Protein AF-A0AAD9I345-F1 (afdb_monomer_lite)

Radius of gyration: 29.24 Å; chains: 1; bounding box: 91×53×65 Å

Organism: NCBI:txid1825666

Sequence (202 aa):
MPTYLCHGFRWYRRSIRVYVVVQNLDDAAPEWIIPAKSSRSVLESFYTLFDFLPYCKPPPPPHRDSHAGSPSLLRQPLSAATSDDDSYVFDTPAYAHGPATAAAAYGLAKTRSASRPRSRRSSNDMRAQDWSVVKLLEEYDPLNLDEVSRPYAYVADYLVRVDLSVSIVEEMQRYEERVRADRD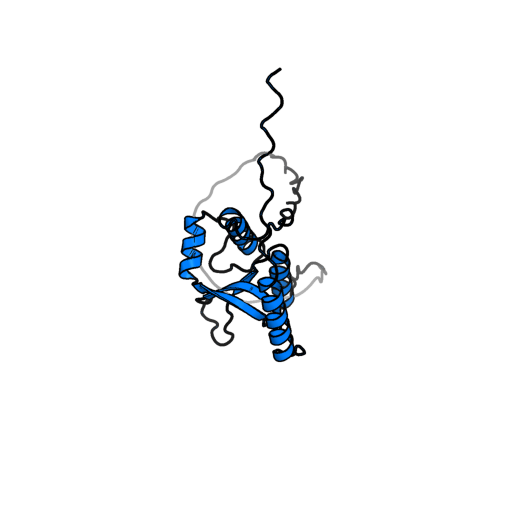TPAMTGPRSDETAQAAAV

pLDDT: mean 70.34, std 23.91, range [28.66, 97.69]

Structure (mmCIF, N/CA/C/O backbone):
data_AF-A0AAD9I345-F1
#
_entry.id   AF-A0AAD9I345-F1
#
loop_
_atom_site.group_PDB
_atom_site.id
_atom_site.type_symbol
_atom_site.label_atom_id
_atom_site.label_alt_id
_atom_site.label_comp_id
_atom_site.label_asym_id
_atom_site.label_entity_id
_atom_site.label_seq_id
_atom_site.pdbx_PDB_ins_code
_atom_site.Cartn_x
_atom_site.Cartn_y
_atom_site.Cartn_z
_atom_site.occupancy
_atom_site.B_iso_or_equiv
_atom_site.auth_seq_id
_atom_site.auth_comp_id
_atom_site.auth_asym_id
_atom_site.auth_atom_id
_atom_site.pdbx_PDB_model_num
ATOM 1 N N . MET A 1 1 ? 8.894 8.751 13.310 1.00 66.38 1 MET A N 1
ATOM 2 C CA . MET A 1 1 ? 8.060 8.501 12.116 1.00 66.38 1 MET A CA 1
ATOM 3 C C . MET A 1 1 ? 6.608 8.708 12.513 1.00 66.38 1 MET A C 1
ATOM 5 O O . MET A 1 1 ? 6.330 8.504 13.689 1.00 66.38 1 MET A O 1
ATOM 9 N N . PRO A 1 2 ? 5.719 9.176 11.621 1.00 79.62 2 PRO A N 1
ATOM 10 C CA . PRO A 1 2 ? 4.284 9.140 11.900 1.00 79.62 2 PRO A CA 1
ATOM 11 C C . PRO A 1 2 ? 3.820 7.694 12.110 1.00 79.62 2 PRO A C 1
ATOM 13 O O . PRO A 1 2 ? 4.351 6.781 11.476 1.00 79.62 2 PRO A O 1
ATOM 16 N N . THR A 1 3 ? 2.845 7.510 12.995 1.00 86.56 3 THR A N 1
ATOM 17 C CA . THR A 1 3 ? 2.180 6.225 13.223 1.00 86.56 3 THR A CA 1
ATOM 18 C C . THR A 1 3 ? 0.914 6.180 12.383 1.00 86.56 3 THR A C 1
ATOM 20 O O . THR A 1 3 ? 0.223 7.192 12.247 1.00 86.56 3 THR A O 1
ATOM 23 N N . TYR A 1 4 ? 0.605 5.017 11.822 1.00 89.50 4 TYR A N 1
ATOM 24 C CA . TYR A 1 4 ? -0.616 4.811 11.056 1.00 89.50 4 TYR A CA 1
ATOM 25 C C . TYR A 1 4 ? -1.386 3.615 11.598 1.00 89.50 4 TYR A C 1
ATOM 27 O O . TYR A 1 4 ? -0.794 2.592 11.938 1.00 89.50 4 TYR A O 1
ATOM 35 N N . LEU A 1 5 ? -2.705 3.757 11.637 1.00 90.50 5 LEU A N 1
ATOM 36 C CA . LEU A 1 5 ? -3.634 2.642 11.679 1.00 90.50 5 LEU A CA 1
ATOM 37 C C . LEU A 1 5 ? -3.900 2.237 10.229 1.00 90.50 5 LEU A C 1
ATOM 39 O O . LEU A 1 5 ? -4.207 3.091 9.396 1.00 90.50 5 LEU A O 1
ATOM 43 N N . CYS A 1 6 ? -3.757 0.954 9.916 1.00 92.50 6 CYS A N 1
ATOM 44 C CA . CYS A 1 6 ? -4.023 0.457 8.575 1.00 92.50 6 CYS A CA 1
ATOM 45 C C . CYS A 1 6 ? -4.823 -0.839 8.613 1.00 92.50 6 CYS A C 1
ATOM 47 O O . CYS A 1 6 ? -4.661 -1.651 9.525 1.00 92.50 6 CYS A O 1
ATOM 49 N N . HIS A 1 7 ? -5.661 -1.017 7.600 1.00 92.69 7 HIS A N 1
ATOM 50 C CA . HIS A 1 7 ? -6.219 -2.304 7.227 1.00 92.69 7 HIS A CA 1
ATOM 51 C C . HIS A 1 7 ? -5.675 -2.673 5.855 1.00 92.69 7 HIS A C 1
ATOM 53 O O . HIS A 1 7 ? -5.508 -1.816 4.989 1.00 92.69 7 HIS A O 1
ATOM 59 N N . GLY A 1 8 ? -5.321 -3.939 5.695 1.00 93.25 8 GLY A N 1
ATOM 60 C CA . GLY A 1 8 ? -4.639 -4.419 4.513 1.00 93.25 8 GLY A CA 1
ATOM 61 C C . GLY A 1 8 ? -3.888 -5.702 4.794 1.00 93.25 8 GLY A C 1
ATOM 62 O O . GLY A 1 8 ? -4.023 -6.314 5.856 1.00 93.25 8 GLY A O 1
ATOM 63 N N . PHE A 1 9 ? -3.053 -6.096 3.843 1.00 94.50 9 PHE A N 1
ATOM 64 C CA . PHE A 1 9 ? -2.219 -7.277 3.986 1.00 94.50 9 PHE A CA 1
ATOM 65 C C . PHE A 1 9 ? -0.744 -6.913 4.089 1.00 94.50 9 PHE A C 1
ATOM 67 O O . PHE A 1 9 ? -0.254 -5.919 3.544 1.00 94.50 9 PHE A O 1
ATOM 74 N N . ARG A 1 10 ? -0.022 -7.773 4.802 1.00 95.62 10 ARG A N 1
ATOM 75 C CA . ARG A 1 10 ? 1.421 -7.673 4.972 1.00 95.62 10 ARG A CA 1
ATOM 76 C C . ARG A 1 10 ? 2.116 -8.194 3.716 1.00 95.62 10 ARG A C 1
ATOM 78 O O . ARG A 1 10 ? 1.929 -9.347 3.330 1.00 95.62 10 ARG A O 1
ATOM 85 N N . TRP A 1 11 ? 2.947 -7.365 3.100 1.00 95.44 11 TRP A N 1
ATOM 86 C CA . TRP A 1 11 ? 3.717 -7.699 1.908 1.00 95.44 11 TRP A CA 1
ATOM 87 C C . TRP A 1 11 ? 5.199 -7.847 2.253 1.00 95.44 11 TRP A C 1
ATOM 89 O O . TRP A 1 11 ? 5.860 -6.914 2.709 1.00 95.44 11 TRP A O 1
ATOM 99 N N . TYR A 1 12 ? 5.731 -9.050 2.051 1.00 95.06 12 TYR A N 1
ATOM 100 C CA . TYR A 1 12 ? 7.127 -9.362 2.340 1.00 95.06 12 TYR A CA 1
ATOM 101 C C . TYR A 1 12 ? 8.073 -8.617 1.395 1.00 95.06 12 TYR A C 1
ATOM 103 O O . TYR A 1 12 ? 7.910 -8.673 0.175 1.00 95.06 12 TYR A O 1
ATOM 111 N N . ARG A 1 13 ? 9.141 -8.027 1.942 1.00 92.81 13 ARG A N 1
ATOM 112 C CA . ARG A 1 13 ? 10.172 -7.300 1.181 1.00 92.81 13 ARG A CA 1
ATOM 113 C C . ARG A 1 13 ? 10.778 -8.138 0.062 1.00 92.81 13 ARG A C 1
ATOM 115 O O . ARG A 1 13 ? 10.987 -7.648 -1.044 1.00 92.81 13 ARG A O 1
ATOM 122 N N . ARG A 1 14 ? 11.006 -9.429 0.319 1.00 94.12 14 ARG A N 1
ATOM 123 C CA . ARG A 1 14 ? 11.493 -10.370 -0.699 1.00 94.12 14 ARG A CA 1
ATOM 124 C C . ARG A 1 14 ? 10.521 -10.484 -1.876 1.00 94.12 14 ARG A C 1
ATOM 126 O O . ARG A 1 14 ? 10.964 -10.473 -3.018 1.00 94.12 14 ARG A O 1
ATOM 133 N N . SER A 1 15 ? 9.221 -10.537 -1.605 1.00 96.44 15 SER A N 1
ATOM 134 C CA . SER A 1 15 ? 8.183 -10.596 -2.637 1.00 96.44 15 SER A CA 1
ATOM 135 C C . SER A 1 15 ? 8.035 -9.271 -3.384 1.00 96.44 15 SER A C 1
ATOM 137 O O . SER A 1 15 ? 7.796 -9.293 -4.585 1.00 96.44 15 SER A O 1
ATOM 139 N N . ILE A 1 16 ? 8.246 -8.129 -2.719 1.00 95.69 16 ILE A N 1
ATOM 140 C CA . ILE A 1 16 ? 8.289 -6.805 -3.365 1.00 95.69 16 ILE A CA 1
ATOM 141 C C . ILE A 1 16 ? 9.423 -6.747 -4.389 1.00 95.69 16 ILE A C 1
ATOM 143 O O . ILE A 1 16 ? 9.198 -6.361 -5.531 1.00 95.69 16 ILE A O 1
ATOM 147 N N . ARG A 1 17 ? 10.636 -7.172 -4.009 1.00 95.50 17 ARG A N 1
ATOM 148 C CA . ARG A 1 17 ? 11.786 -7.227 -4.929 1.00 95.50 17 ARG A CA 1
ATOM 149 C C . ARG A 1 17 ? 11.479 -8.071 -6.164 1.00 95.50 17 ARG A C 1
ATOM 151 O O . ARG A 1 17 ? 11.752 -7.639 -7.276 1.00 95.50 17 ARG A O 1
ATOM 158 N N . VAL A 1 18 ? 10.890 -9.253 -5.967 1.00 96.75 18 VAL A N 1
ATOM 159 C CA . VAL A 1 18 ? 10.487 -10.133 -7.075 1.00 96.75 18 VAL A CA 1
ATOM 160 C C . VAL A 1 18 ? 9.435 -9.456 -7.951 1.00 96.75 18 VAL A C 1
ATOM 162 O O . VAL A 1 18 ? 9.575 -9.467 -9.167 1.00 96.75 18 VAL A O 1
ATOM 165 N N . TYR A 1 19 ? 8.422 -8.827 -7.352 1.00 97.19 19 TYR A N 1
ATOM 166 C CA . TYR A 1 19 ? 7.375 -8.118 -8.085 1.00 97.19 19 TYR A CA 1
ATOM 167 C C . TYR A 1 19 ? 7.939 -6.995 -8.963 1.00 97.19 19 TYR A C 1
ATOM 169 O O . TYR A 1 19 ? 7.618 -6.937 -10.145 1.00 97.19 19 TYR A O 1
ATOM 177 N N . VAL A 1 20 ? 8.824 -6.157 -8.412 1.00 96.88 20 VAL A N 1
ATOM 178 C CA . VAL A 1 20 ? 9.487 -5.064 -9.145 1.00 96.88 20 VAL A CA 1
ATOM 179 C C . VAL A 1 20 ? 10.243 -5.587 -10.367 1.00 96.88 20 VAL A C 1
ATOM 181 O O . VAL A 1 20 ? 10.136 -5.003 -11.440 1.00 96.88 20 VAL A O 1
ATOM 184 N N . VAL A 1 21 ? 10.957 -6.708 -10.231 1.00 96.69 21 VAL A N 1
ATOM 185 C CA . VAL A 1 21 ? 11.700 -7.322 -11.344 1.00 96.69 21 VAL A CA 1
ATOM 186 C C . VAL A 1 21 ? 10.759 -7.936 -12.381 1.00 96.69 21 VAL A C 1
ATOM 188 O O . VAL A 1 21 ? 10.924 -7.698 -13.571 1.00 96.69 21 VAL A O 1
ATOM 191 N N . VAL A 1 22 ? 9.764 -8.715 -11.948 1.00 97.69 22 VAL A N 1
ATOM 192 C CA . VAL A 1 22 ? 8.840 -9.422 -12.854 1.00 97.69 22 VAL A CA 1
ATOM 193 C C . VAL A 1 22 ? 7.975 -8.445 -13.650 1.00 97.69 22 VAL A C 1
ATOM 195 O O . VAL A 1 22 ? 7.732 -8.678 -14.830 1.00 97.69 22 VAL A O 1
ATOM 198 N N . GLN A 1 23 ? 7.538 -7.352 -13.023 1.00 97.12 23 GLN A N 1
ATOM 199 C CA . GLN A 1 23 ? 6.726 -6.314 -13.665 1.00 97.12 23 GLN A CA 1
ATOM 200 C C . GLN A 1 23 ? 7.563 -5.214 -14.334 1.00 97.12 23 GLN A C 1
ATOM 202 O O . GLN A 1 23 ? 6.997 -4.267 -14.871 1.00 97.12 23 GLN A O 1
ATOM 207 N N . ASN A 1 24 ? 8.895 -5.343 -14.314 1.00 96.25 24 ASN A N 1
ATOM 208 C CA . ASN A 1 24 ? 9.845 -4.419 -14.929 1.00 96.25 24 ASN A CA 1
ATOM 209 C C . ASN A 1 24 ? 9.635 -2.947 -14.505 1.00 96.25 24 ASN A C 1
ATOM 211 O O . ASN A 1 24 ? 9.471 -2.050 -15.331 1.00 96.25 24 ASN A O 1
ATOM 215 N N . LEU A 1 25 ? 9.578 -2.712 -13.190 1.00 96.44 25 LEU A N 1
ATOM 216 C CA . LEU A 1 25 ? 9.275 -1.403 -12.601 1.00 96.44 25 LEU A CA 1
ATOM 217 C C . LEU A 1 25 ? 10.554 -0.607 -12.306 1.00 96.44 25 LEU A C 1
ATOM 219 O O . LEU A 1 25 ? 11.011 -0.553 -11.165 1.00 96.44 25 LEU A O 1
ATOM 223 N N . ASP A 1 26 ? 11.115 0.044 -13.324 1.00 91.94 26 ASP A N 1
ATOM 224 C CA . ASP A 1 26 ? 12.394 0.772 -13.219 1.00 91.94 26 ASP A CA 1
ATOM 225 C C . ASP A 1 26 ? 12.374 1.947 -12.223 1.00 91.94 26 ASP A C 1
ATOM 227 O O . ASP A 1 26 ? 13.376 2.252 -11.573 1.00 91.94 26 ASP A O 1
ATOM 231 N N . ASP A 1 27 ? 11.226 2.615 -12.078 1.00 92.88 27 ASP A N 1
ATOM 232 C CA . ASP A 1 27 ? 11.053 3.737 -11.147 1.00 92.88 27 ASP A CA 1
ATOM 233 C C . ASP A 1 27 ? 10.767 3.283 -9.699 1.00 92.88 27 ASP A C 1
ATOM 235 O O . ASP A 1 27 ? 10.702 4.119 -8.785 1.00 92.88 27 ASP A O 1
ATOM 239 N N . ALA A 1 28 ? 10.604 1.974 -9.467 1.00 94.88 28 ALA A N 1
ATOM 240 C CA . ALA A 1 28 ? 10.321 1.403 -8.158 1.00 94.88 28 ALA A CA 1
ATOM 241 C C . ALA A 1 28 ? 11.600 0.985 -7.420 1.00 94.88 28 ALA A C 1
ATOM 243 O O . ALA A 1 28 ? 12.375 0.139 -7.858 1.00 94.88 28 ALA A O 1
ATOM 244 N N . ALA A 1 29 ? 11.784 1.534 -6.220 1.00 93.00 29 ALA A N 1
ATOM 245 C CA . ALA A 1 29 ? 12.799 1.076 -5.283 1.00 93.00 29 ALA A CA 1
ATOM 246 C C . ALA A 1 29 ? 12.167 0.047 -4.331 1.00 93.00 29 ALA A C 1
ATOM 248 O O . ALA A 1 29 ? 11.366 0.430 -3.476 1.00 93.00 29 ALA A O 1
ATOM 249 N N . PRO A 1 30 ? 12.526 -1.248 -4.398 1.00 90.88 30 PRO A N 1
ATOM 250 C CA . PRO A 1 30 ? 11.881 -2.270 -3.573 1.00 90.88 30 PRO A CA 1
ATOM 251 C C . PRO A 1 30 ? 12.174 -2.104 -2.074 1.00 90.88 30 PRO A C 1
ATOM 253 O O . PRO A 1 30 ? 11.386 -2.542 -1.237 1.00 90.88 30 PRO A O 1
ATOM 256 N N . GLU A 1 31 ? 13.280 -1.438 -1.730 1.00 89.56 31 GLU A N 1
ATOM 257 C CA . GLU A 1 31 ? 13.651 -1.104 -0.349 1.00 89.56 31 GLU A CA 1
ATOM 258 C C . GLU A 1 31 ? 12.880 0.096 0.210 1.00 89.56 31 GLU A C 1
ATOM 260 O O . GLU A 1 31 ? 12.724 0.195 1.423 1.00 89.56 31 GLU A O 1
ATOM 265 N N . TRP A 1 32 ? 12.389 0.975 -0.669 1.00 89.12 32 TRP A N 1
ATOM 266 C CA . TRP A 1 32 ? 11.727 2.236 -0.334 1.00 89.12 32 TRP A CA 1
ATOM 267 C C . TRP A 1 32 ? 10.527 2.418 -1.274 1.00 89.12 32 TRP A C 1
ATOM 269 O O . TRP A 1 32 ? 10.628 3.056 -2.325 1.00 89.12 32 TRP A O 1
ATOM 279 N N . ILE A 1 33 ? 9.394 1.816 -0.924 1.00 91.19 33 ILE A N 1
ATOM 280 C CA . ILE A 1 33 ? 8.174 1.807 -1.742 1.00 91.19 33 ILE A CA 1
ATOM 281 C C . ILE A 1 33 ? 7.268 3.011 -1.483 1.00 91.19 33 ILE A C 1
ATOM 283 O O . ILE A 1 33 ? 6.45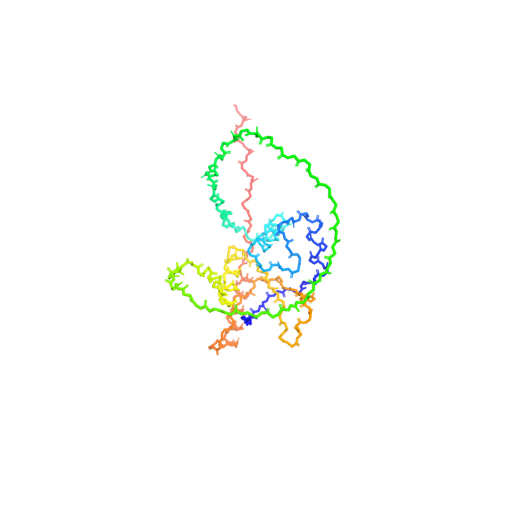7 3.350 -2.336 1.00 91.19 33 ILE A O 1
ATOM 287 N N . ILE A 1 34 ? 7.406 3.684 -0.336 1.00 91.25 34 ILE A N 1
ATOM 288 C CA . ILE A 1 34 ? 6.613 4.880 -0.009 1.00 91.25 34 ILE A CA 1
ATOM 289 C C . ILE A 1 34 ? 6.889 6.084 -0.936 1.00 91.25 34 ILE A C 1
ATOM 291 O O . ILE A 1 34 ? 5.914 6.710 -1.371 1.00 91.25 34 ILE A O 1
ATOM 295 N N . PRO A 1 35 ? 8.156 6.461 -1.231 1.00 90.38 35 PRO A N 1
ATOM 296 C CA . PRO A 1 35 ? 8.478 7.671 -1.985 1.00 90.38 35 PRO A CA 1
ATOM 297 C C . PRO A 1 35 ? 7.678 7.809 -3.278 1.00 90.38 35 PRO A C 1
ATOM 299 O O . PRO A 1 35 ? 7.475 6.828 -3.987 1.00 90.38 35 PRO A O 1
ATOM 302 N N . ALA A 1 36 ? 7.283 9.041 -3.614 1.00 89.69 36 ALA A N 1
ATOM 303 C CA . ALA A 1 36 ? 6.295 9.326 -4.661 1.00 89.69 36 ALA A CA 1
ATOM 304 C C . ALA A 1 36 ? 6.536 8.638 -6.020 1.00 89.69 36 ALA A C 1
ATOM 306 O O . ALA A 1 36 ? 5.579 8.258 -6.680 1.00 89.69 36 ALA A O 1
ATOM 307 N N . LYS A 1 37 ? 7.793 8.477 -6.457 1.00 91.69 37 LYS A N 1
ATOM 308 C CA . LYS A 1 37 ? 8.104 7.759 -7.708 1.00 91.69 37 LYS A CA 1
ATOM 309 C C . LYS A 1 37 ? 7.859 6.256 -7.592 1.00 91.69 37 LYS A C 1
ATOM 311 O O . LYS A 1 37 ? 7.199 5.674 -8.444 1.00 91.69 37 LYS A O 1
ATOM 316 N N . SER A 1 38 ? 8.361 5.671 -6.508 1.00 94.50 38 SER A N 1
ATOM 317 C CA . SER A 1 38 ? 8.287 4.237 -6.254 1.00 94.50 38 SER A CA 1
ATOM 318 C C . SER A 1 38 ? 6.842 3.799 -6.045 1.00 94.50 38 SER A C 1
ATOM 320 O O . SER A 1 38 ? 6.355 2.908 -6.738 1.00 94.50 38 SER A O 1
ATOM 322 N N . SER A 1 39 ? 6.114 4.508 -5.174 1.00 94.56 39 SER A N 1
ATOM 323 C CA . SER A 1 39 ? 4.706 4.211 -4.918 1.00 94.56 39 SER A CA 1
ATOM 324 C C . SER A 1 39 ? 3.853 4.386 -6.163 1.00 94.56 39 SER A C 1
ATOM 326 O O . SER A 1 39 ? 3.011 3.539 -6.439 1.00 94.56 39 SER A O 1
ATOM 328 N N . ARG A 1 40 ? 4.093 5.433 -6.958 1.00 93.81 40 ARG A N 1
ATOM 329 C CA . ARG A 1 40 ? 3.380 5.631 -8.220 1.00 93.81 40 ARG A CA 1
ATOM 330 C C . ARG A 1 40 ? 3.592 4.470 -9.191 1.00 93.81 40 ARG A C 1
ATOM 332 O O . ARG A 1 40 ? 2.603 3.952 -9.690 1.00 93.81 40 ARG A O 1
ATOM 339 N N . SER A 1 41 ? 4.838 4.058 -9.427 1.00 95.31 41 SER A N 1
ATOM 340 C CA . SER A 1 41 ? 5.158 2.969 -10.361 1.00 95.31 41 SER A CA 1
ATOM 341 C C . SER A 1 41 ? 4.489 1.649 -9.951 1.00 95.31 41 SER A C 1
ATOM 343 O O . SER A 1 41 ? 3.867 0.976 -10.773 1.00 95.31 41 SER A O 1
ATOM 345 N N . VAL A 1 42 ? 4.525 1.318 -8.656 1.00 96.12 42 VAL A N 1
ATOM 346 C CA . VAL A 1 42 ? 3.864 0.117 -8.122 1.00 96.12 42 VAL A CA 1
ATOM 347 C C . VAL A 1 42 ? 2.338 0.216 -8.227 1.00 96.12 42 VAL A C 1
ATOM 349 O O . VAL A 1 42 ? 1.694 -0.739 -8.656 1.00 96.12 42 VAL A O 1
ATOM 352 N N . LEU A 1 43 ? 1.746 1.360 -7.873 1.00 95.38 43 LEU A N 1
ATOM 353 C CA . LEU A 1 43 ? 0.293 1.546 -7.925 1.00 95.38 43 LEU A CA 1
ATOM 354 C C . LEU A 1 43 ? -0.238 1.556 -9.365 1.00 95.38 43 LEU A C 1
ATOM 356 O O . LEU A 1 43 ? -1.253 0.925 -9.630 1.00 95.38 43 LEU A O 1
ATOM 360 N N . GLU A 1 44 ? 0.442 2.207 -10.312 1.00 94.25 44 GLU A N 1
ATOM 361 C CA . GLU A 1 44 ? 0.076 2.160 -11.740 1.00 94.25 44 GLU A CA 1
ATOM 362 C C . GLU A 1 44 ? 0.095 0.718 -12.274 1.00 94.25 44 GLU A C 1
ATOM 364 O O . GLU A 1 44 ? -0.815 0.307 -12.997 1.00 94.25 44 GLU A O 1
ATOM 369 N N . SER A 1 45 ? 1.074 -0.085 -11.845 1.00 95.62 45 SER A N 1
ATOM 370 C CA . SER A 1 45 ? 1.114 -1.517 -12.145 1.00 95.62 45 SER A CA 1
ATOM 371 C C . SER A 1 45 ? -0.089 -2.266 -11.551 1.00 95.62 45 SER A C 1
ATOM 373 O O . SER A 1 45 ? -0.697 -3.074 -12.251 1.00 95.62 45 SER A O 1
ATOM 375 N N . PHE A 1 46 ? -0.516 -1.952 -10.320 1.00 95.44 46 PHE A N 1
ATOM 376 C CA . PHE A 1 46 ? -1.728 -2.541 -9.731 1.00 95.44 46 PHE A CA 1
ATOM 377 C C . PHE A 1 46 ? -2.986 -2.237 -10.548 1.00 95.44 46 PHE A C 1
ATOM 379 O O . PHE A 1 46 ? -3.729 -3.163 -10.850 1.00 95.44 46 PHE A O 1
ATOM 386 N N . TYR A 1 47 ? -3.205 -0.988 -10.970 1.00 93.50 47 TYR A N 1
ATOM 387 C CA . TYR A 1 47 ? -4.362 -0.641 -11.815 1.00 93.50 47 TYR A CA 1
ATOM 388 C C . TYR A 1 47 ? -4.305 -1.255 -13.216 1.00 93.50 47 TYR A C 1
ATOM 390 O O . TYR A 1 47 ? -5.332 -1.362 -13.877 1.00 93.50 47 TYR A O 1
ATOM 398 N N . THR A 1 48 ? -3.118 -1.647 -13.677 1.00 92.75 48 THR A N 1
ATOM 399 C CA . THR A 1 48 ? -2.952 -2.339 -14.960 1.00 92.75 48 THR A CA 1
ATOM 400 C C . THR A 1 48 ? -3.264 -3.832 -14.838 1.00 92.75 48 THR A C 1
ATOM 402 O O . THR A 1 48 ? -3.820 -4.419 -15.761 1.00 92.75 48 THR A O 1
ATOM 405 N N . LEU A 1 49 ? -2.898 -4.456 -13.713 1.00 93.94 49 LEU A N 1
ATOM 406 C CA . LEU A 1 49 ? -3.017 -5.904 -13.508 1.00 93.94 49 LEU A CA 1
ATOM 407 C C . LEU A 1 49 ? -4.327 -6.332 -12.835 1.00 93.94 49 LEU A C 1
ATOM 409 O O . LEU A 1 49 ? -4.749 -7.473 -13.014 1.00 93.94 49 LEU A O 1
ATOM 413 N N . PHE A 1 50 ? -4.945 -5.456 -12.042 1.00 92.56 50 PHE A N 1
ATOM 414 C CA . PHE A 1 50 ? -6.110 -5.768 -11.218 1.00 92.56 50 PHE A CA 1
ATOM 415 C C . PHE A 1 50 ? -7.316 -4.923 -11.642 1.00 92.56 50 PHE A C 1
ATOM 417 O O . PHE A 1 50 ? -7.469 -3.773 -11.232 1.00 92.56 50 PHE A O 1
ATOM 424 N N . ASP A 1 51 ? -8.191 -5.523 -12.446 1.00 90.06 51 ASP A N 1
ATOM 425 C CA . ASP A 1 51 ? -9.400 -4.906 -13.012 1.00 90.06 51 ASP A CA 1
ATOM 426 C C . ASP A 1 51 ? -10.501 -4.611 -11.981 1.00 90.06 51 ASP A C 1
ATOM 428 O O . ASP A 1 51 ? -11.354 -3.754 -12.202 1.00 90.06 51 ASP A O 1
ATOM 432 N N . PHE A 1 52 ? -10.466 -5.283 -10.830 1.00 89.75 52 PHE A N 1
ATOM 433 C CA . PHE A 1 52 ? -11.396 -5.049 -9.728 1.00 89.75 52 PHE A CA 1
ATOM 434 C C . PHE A 1 52 ? -11.126 -3.746 -8.964 1.00 89.75 52 PHE A C 1
ATOM 436 O O . PHE A 1 52 ? -11.958 -3.334 -8.152 1.00 89.75 52 PHE A O 1
ATOM 443 N N . LEU A 1 53 ? -9.968 -3.105 -9.163 1.00 90.69 53 LEU A N 1
ATOM 444 C CA . LEU A 1 53 ? -9.673 -1.838 -8.503 1.00 90.69 53 LEU A CA 1
ATOM 445 C C . LEU A 1 53 ? -10.499 -0.712 -9.146 1.00 90.69 53 LEU A C 1
ATOM 447 O O . LEU A 1 53 ? -10.404 -0.505 -10.358 1.00 90.69 53 LEU A O 1
ATOM 451 N N . PRO A 1 54 ? -11.276 0.062 -8.361 1.00 87.25 54 PRO A N 1
ATOM 452 C CA . PRO A 1 54 ? -12.031 1.194 -8.883 1.00 87.25 54 PRO A CA 1
ATOM 453 C C . PRO A 1 54 ? -11.119 2.159 -9.634 1.00 87.25 54 PRO A C 1
ATOM 455 O O . PRO A 1 54 ? -10.108 2.598 -9.085 1.00 87.25 54 PRO A O 1
ATOM 458 N N . TYR A 1 55 ? -11.476 2.517 -10.870 1.00 80.25 55 TYR A N 1
ATOM 459 C CA . TYR A 1 55 ? -10.636 3.399 -11.674 1.00 80.25 55 TYR A CA 1
ATOM 460 C C . TYR A 1 55 ? -10.390 4.726 -10.954 1.00 80.25 55 TYR A C 1
ATOM 462 O O . TYR A 1 55 ? -11.308 5.496 -10.666 1.00 80.25 55 TYR A O 1
ATOM 470 N N . CYS A 1 56 ? -9.116 5.003 -10.714 1.00 81.50 56 CYS A N 1
ATOM 471 C CA . CYS A 1 56 ? -8.652 6.208 -10.065 1.00 81.50 56 CYS A CA 1
ATOM 472 C C . CYS A 1 56 ? -7.708 6.934 -11.012 1.00 81.50 56 CYS A C 1
ATOM 474 O O . CYS A 1 56 ? -6.682 6.384 -11.401 1.00 81.50 56 CYS A O 1
ATOM 476 N N . LYS A 1 57 ? -8.035 8.173 -11.398 1.00 75.88 57 LYS A N 1
ATOM 477 C CA . LYS A 1 57 ? -7.187 8.947 -12.311 1.00 75.88 57 LYS A CA 1
ATOM 478 C C . LYS A 1 57 ? -5.886 9.333 -11.590 1.00 75.88 57 LYS A C 1
ATOM 480 O O . LYS A 1 57 ? -5.950 10.157 -10.672 1.00 75.88 57 LYS A O 1
ATOM 485 N N . PRO A 1 58 ? -4.712 8.809 -11.991 1.00 76.19 58 PRO A N 1
ATOM 486 C CA . PRO A 1 58 ? -3.464 9.228 -11.380 1.00 76.19 58 PRO A CA 1
ATOM 487 C C . PRO A 1 58 ? -3.207 10.707 -11.707 1.00 76.19 58 PRO A C 1
ATOM 489 O O . PRO A 1 58 ? -3.551 11.172 -12.802 1.00 76.19 58 PRO A O 1
ATOM 492 N N . PRO A 1 59 ? -2.596 11.481 -10.791 1.00 74.69 59 PRO A N 1
ATOM 493 C CA . PRO A 1 59 ? -2.222 12.857 -11.083 1.00 74.69 59 PRO A CA 1
ATOM 494 C C . PRO A 1 59 ? -1.243 12.863 -12.264 1.00 74.69 59 PRO A C 1
ATOM 496 O O . PRO A 1 59 ? -0.494 11.895 -12.420 1.00 74.69 59 PRO A O 1
ATOM 499 N N . PRO A 1 60 ? -1.211 13.907 -13.105 1.00 74.12 60 PRO A N 1
ATOM 500 C CA . PRO A 1 60 ? -0.208 13.989 -14.157 1.00 74.12 60 PRO A CA 1
ATOM 501 C C . PRO A 1 60 ? 1.195 13.889 -13.535 1.00 74.12 60 PRO A C 1
ATOM 503 O O . PRO A 1 60 ? 1.404 14.394 -12.423 1.00 74.12 60 PRO A O 1
ATOM 506 N N . PRO A 1 61 ? 2.152 13.213 -14.197 1.00 68.69 61 PRO A N 1
ATOM 507 C CA . PRO A 1 61 ? 3.527 13.200 -13.723 1.00 68.69 61 PRO A CA 1
ATOM 508 C C . PRO A 1 61 ? 4.001 14.650 -13.557 1.00 68.69 61 PRO A C 1
ATOM 510 O O . PRO A 1 61 ? 3.613 15.509 -14.357 1.00 68.69 61 PRO A O 1
ATOM 513 N N . PRO A 1 62 ? 4.795 14.955 -12.515 1.00 65.25 62 PRO A N 1
ATOM 514 C CA . PRO A 1 62 ? 5.305 16.302 -12.322 1.00 65.25 62 PRO A CA 1
ATOM 515 C C . PRO A 1 62 ? 6.009 16.723 -13.607 1.00 65.25 62 PRO A C 1
ATOM 517 O O . PRO A 1 62 ? 6.903 16.015 -14.080 1.00 65.25 62 PRO A O 1
ATOM 520 N N . HIS A 1 63 ? 5.549 17.835 -14.186 1.00 55.69 63 HIS A N 1
ATOM 521 C CA . HIS A 1 63 ? 6.124 18.389 -15.399 1.00 55.69 63 HIS A CA 1
ATOM 522 C C . HIS A 1 63 ? 7.620 18.524 -15.128 1.00 55.69 63 HIS A C 1
ATOM 524 O O . HIS A 1 63 ? 8.031 19.218 -14.196 1.00 55.69 63 HIS A O 1
ATOM 530 N N . ARG A 1 64 ? 8.445 17.782 -15.873 1.00 58.84 64 ARG A N 1
ATOM 531 C CA . ARG A 1 64 ? 9.857 18.125 -15.945 1.00 58.84 64 ARG A CA 1
ATOM 532 C C . ARG A 1 64 ? 9.832 19.518 -16.538 1.00 58.84 64 ARG A C 1
ATOM 534 O O . ARG A 1 64 ? 9.492 19.666 -17.709 1.00 58.84 64 ARG A O 1
ATOM 541 N N . ASP A 1 65 ? 10.078 20.533 -15.721 1.00 48.59 65 ASP A N 1
ATOM 542 C CA . ASP A 1 65 ? 10.470 21.820 -16.253 1.00 48.59 65 ASP A CA 1
ATOM 543 C C . ASP A 1 65 ? 11.683 21.505 -17.116 1.00 48.59 65 ASP A C 1
ATOM 545 O O . ASP A 1 65 ? 12.755 21.142 -16.625 1.00 48.59 65 ASP A O 1
ATOM 549 N N . SER A 1 66 ? 11.456 21.484 -18.426 1.00 46.38 66 SER A N 1
ATOM 550 C CA . SER A 1 66 ? 12.515 21.475 -19.404 1.00 46.38 66 SER A CA 1
ATOM 551 C C . SER A 1 66 ? 13.362 22.676 -19.034 1.00 46.38 66 SER A C 1
ATOM 553 O O . SER A 1 66 ? 12.967 23.812 -19.289 1.00 46.38 66 SER A O 1
ATOM 555 N N . HIS A 1 67 ? 14.499 22.440 -18.384 1.00 47.84 67 HIS A N 1
ATOM 556 C CA . HIS A 1 67 ? 15.564 23.420 -18.291 1.00 47.84 67 HIS A CA 1
ATOM 557 C C . HIS A 1 67 ? 16.092 23.625 -19.715 1.00 47.84 67 HIS A C 1
ATOM 559 O O . HIS A 1 67 ? 17.134 23.112 -20.111 1.00 47.84 67 HIS A O 1
ATOM 565 N N . ALA A 1 68 ? 15.302 24.333 -20.520 1.00 44.09 68 ALA A N 1
ATOM 566 C CA . ALA A 1 68 ? 15.743 24.987 -21.722 1.00 44.09 68 ALA A CA 1
ATOM 567 C C . ALA A 1 68 ? 16.742 26.055 -21.273 1.00 44.09 68 ALA A C 1
ATOM 569 O O . ALA A 1 68 ? 16.391 26.975 -20.535 1.00 44.09 68 ALA A O 1
ATOM 570 N N . GLY A 1 69 ? 17.995 25.889 -21.689 1.00 36.88 69 GLY A N 1
ATOM 571 C CA . GLY A 1 69 ? 19.045 26.880 -21.491 1.00 36.88 69 GLY A CA 1
ATOM 572 C C . GLY A 1 69 ? 20.192 26.419 -20.600 1.00 36.88 69 GLY A C 1
ATOM 573 O O . GLY A 1 69 ? 20.490 27.058 -19.597 1.00 36.88 69 GLY A O 1
ATOM 574 N N . SER A 1 70 ? 20.913 25.370 -20.998 1.00 37.00 70 SER A N 1
ATOM 575 C CA . SER A 1 70 ? 22.365 25.417 -20.802 1.00 37.00 70 SER A CA 1
ATOM 576 C C . SER A 1 70 ? 22.912 26.446 -21.797 1.00 37.00 70 SER A C 1
ATOM 578 O O . SER A 1 70 ? 22.711 26.257 -22.998 1.00 37.00 70 SER A O 1
ATOM 580 N N . PRO A 1 71 ? 23.561 27.543 -21.370 1.00 41.09 71 PRO A N 1
ATOM 581 C CA . PRO A 1 71 ? 24.293 28.373 -22.307 1.00 41.09 71 PRO A CA 1
ATOM 582 C C . PRO A 1 71 ? 25.468 27.549 -22.830 1.00 41.09 71 PRO A C 1
ATOM 584 O O . PRO A 1 71 ? 26.358 27.150 -22.079 1.00 41.09 71 PRO A O 1
ATOM 587 N N . SER A 1 72 ? 25.431 27.266 -24.129 1.00 39.12 72 SER A N 1
ATOM 588 C CA . SER A 1 72 ? 26.540 26.728 -24.901 1.00 39.12 72 SER A CA 1
ATOM 589 C C . SER A 1 72 ? 27.769 27.608 -24.686 1.00 39.12 72 SER A C 1
ATOM 591 O O . SER A 1 72 ? 27.873 28.686 -25.271 1.00 39.12 72 SER A O 1
ATOM 593 N N . LEU A 1 73 ? 28.707 27.166 -23.847 1.00 43.38 73 LEU A N 1
ATOM 594 C CA . LEU A 1 73 ? 30.033 27.764 -23.829 1.00 43.38 73 LEU A CA 1
ATOM 595 C C . LEU A 1 73 ? 30.717 27.387 -25.138 1.00 43.38 73 LEU A C 1
ATOM 597 O O . LEU A 1 73 ? 31.050 26.227 -25.389 1.00 43.38 73 LEU A O 1
ATOM 601 N N . LEU A 1 74 ? 30.848 28.400 -25.992 1.00 40.06 74 LEU A N 1
ATOM 602 C CA . LEU A 1 74 ? 31.621 28.357 -27.215 1.00 40.06 74 LEU A CA 1
ATOM 603 C C . LEU A 1 74 ? 32.995 27.741 -26.943 1.00 40.06 74 LEU A C 1
ATOM 605 O O . LEU A 1 74 ? 33.805 28.260 -26.179 1.00 40.06 74 LEU A O 1
ATOM 609 N N . ARG A 1 75 ? 33.250 26.665 -27.679 1.00 40.91 75 ARG A N 1
ATOM 610 C CA . ARG A 1 75 ? 34.566 26.213 -28.110 1.00 40.91 75 ARG A CA 1
ATOM 611 C C . ARG A 1 75 ? 35.418 27.416 -28.536 1.00 40.91 75 ARG A C 1
ATOM 613 O O . ARG A 1 75 ? 35.114 28.053 -29.542 1.00 40.91 75 ARG A O 1
ATOM 620 N N . GLN A 1 76 ? 36.503 27.674 -27.813 1.00 39.38 76 GLN A N 1
ATOM 621 C CA . GLN A 1 76 ? 37.649 28.421 -28.329 1.00 39.38 76 GLN A CA 1
ATOM 622 C C . GLN A 1 76 ? 38.928 27.575 -28.184 1.00 39.38 76 GLN A C 1
ATOM 624 O O . GLN A 1 76 ? 39.002 26.739 -27.282 1.00 39.38 76 GLN A O 1
ATOM 629 N N . PRO A 1 77 ? 39.859 27.683 -29.149 1.00 34.38 77 PRO A N 1
ATOM 630 C CA . PRO A 1 77 ? 40.842 26.649 -29.463 1.00 34.38 77 PRO A CA 1
ATOM 631 C C . PRO A 1 77 ? 42.094 26.672 -28.577 1.00 34.38 77 PRO A C 1
ATOM 633 O O . PRO A 1 77 ? 42.438 27.682 -27.973 1.00 34.38 77 PRO A O 1
ATOM 636 N N . LEU A 1 78 ? 42.777 25.521 -28.571 1.00 35.06 78 LEU A N 1
ATOM 637 C CA . LEU A 1 78 ? 44.071 25.271 -27.942 1.00 35.06 78 LEU A CA 1
ATOM 638 C C . LEU A 1 78 ? 45.176 26.206 -28.464 1.00 35.06 78 LEU A C 1
ATOM 640 O O . LEU A 1 78 ? 45.338 26.360 -29.674 1.00 35.06 78 LEU A O 1
ATOM 644 N N . SER A 1 79 ? 46.042 26.652 -27.553 1.00 34.12 79 SER A N 1
ATOM 645 C CA . SER A 1 79 ? 47.436 26.990 -27.851 1.00 34.12 79 SER A CA 1
ATOM 646 C C . SER A 1 79 ? 48.365 26.394 -26.785 1.00 34.12 79 SER A C 1
ATOM 648 O O . SER A 1 79 ? 48.329 26.829 -25.639 1.00 34.12 79 SER A O 1
ATOM 650 N N . ALA A 1 80 ? 49.129 25.380 -27.214 1.00 31.83 80 ALA A N 1
ATOM 651 C CA . ALA A 1 80 ? 50.552 25.106 -26.948 1.00 31.83 80 ALA A CA 1
ATOM 652 C C . ALA A 1 80 ? 51.067 25.359 -25.513 1.00 31.83 80 ALA A C 1
ATOM 654 O O . ALA A 1 80 ? 51.123 26.495 -25.064 1.00 31.83 80 ALA A O 1
ATOM 655 N N . ALA A 1 81 ? 51.472 24.336 -24.758 1.00 32.06 81 ALA A N 1
ATOM 656 C CA . ALA A 1 81 ? 52.828 23.742 -24.712 1.00 32.06 81 ALA A CA 1
ATOM 657 C C . ALA A 1 81 ? 53.115 23.549 -23.195 1.00 32.06 81 ALA A C 1
ATOM 659 O O . ALA A 1 81 ? 52.582 24.321 -22.408 1.00 32.06 81 ALA A O 1
ATOM 660 N N . THR A 1 82 ? 53.843 22.592 -22.631 1.00 35.00 82 THR A N 1
ATOM 661 C CA . THR A 1 82 ? 54.777 21.537 -23.039 1.00 35.00 82 THR A CA 1
ATOM 662 C C . THR A 1 82 ? 54.621 20.370 -22.048 1.00 35.00 82 THR A C 1
ATOM 664 O O . THR A 1 82 ? 53.935 20.493 -21.034 1.00 35.00 82 THR A O 1
ATOM 667 N N . SER A 1 83 ? 55.269 19.249 -22.357 1.00 35.62 83 SER A N 1
ATOM 668 C CA . SER A 1 83 ? 55.548 18.134 -21.452 1.00 35.62 83 SER A CA 1
ATOM 669 C C . SER A 1 83 ? 56.133 18.587 -20.107 1.00 35.62 83 SER A C 1
ATOM 671 O O . SER A 1 83 ? 56.854 19.581 -20.056 1.00 35.62 83 SER A O 1
ATOM 673 N N . ASP A 1 84 ? 55.852 17.856 -19.030 1.00 35.16 84 ASP A N 1
ATOM 674 C CA . ASP A 1 84 ? 56.839 16.915 -18.496 1.00 35.16 84 ASP A CA 1
ATOM 675 C C . ASP A 1 84 ? 56.248 16.028 -17.397 1.00 35.16 84 ASP A C 1
ATOM 677 O O . ASP A 1 84 ? 55.200 16.288 -16.805 1.00 35.16 84 ASP A O 1
ATOM 681 N N . ASP A 1 85 ? 56.934 14.909 -17.281 1.00 34.53 85 ASP A N 1
ATOM 682 C CA . ASP A 1 85 ? 56.648 13.656 -16.622 1.00 34.53 85 ASP A CA 1
ATOM 683 C C . ASP A 1 85 ? 57.002 13.667 -15.122 1.00 34.53 85 ASP A C 1
ATOM 685 O O . ASP A 1 85 ? 57.841 14.432 -14.653 1.00 34.53 85 ASP A O 1
ATOM 689 N N . ASP A 1 86 ? 56.383 12.712 -14.439 1.00 33.19 86 ASP A N 1
ATOM 690 C CA . ASP A 1 86 ? 56.874 11.966 -13.282 1.00 33.19 86 ASP A CA 1
ATOM 691 C C . ASP A 1 86 ? 56.841 12.474 -11.818 1.00 33.19 86 ASP A C 1
ATOM 693 O O . ASP A 1 86 ? 57.351 13.515 -11.406 1.00 33.19 86 ASP A O 1
ATOM 697 N N . SER A 1 87 ? 56.399 11.501 -11.013 1.00 31.72 87 SER A N 1
ATOM 698 C CA . SER A 1 87 ? 56.810 11.131 -9.655 1.00 31.72 87 SER A CA 1
ATOM 699 C C . SER A 1 87 ? 56.137 11.732 -8.404 1.00 31.72 87 SER A C 1
ATOM 701 O O . SER A 1 87 ? 56.242 12.897 -8.032 1.00 31.72 87 SER A O 1
ATOM 703 N N . TYR A 1 88 ? 55.479 10.801 -7.702 1.00 36.50 88 TYR A N 1
ATOM 704 C CA . TYR A 1 88 ? 55.190 10.753 -6.266 1.00 36.50 88 TYR A CA 1
ATOM 705 C C . TYR A 1 88 ? 56.365 11.239 -5.393 1.00 36.50 88 TYR A C 1
ATOM 707 O O . TYR A 1 88 ? 57.500 10.898 -5.694 1.00 36.50 88 TYR A O 1
ATOM 715 N N . VAL A 1 89 ? 56.087 11.866 -4.238 1.00 33.12 89 VAL A N 1
ATOM 716 C CA . VAL A 1 89 ? 56.378 11.344 -2.877 1.00 33.12 89 VAL A CA 1
ATOM 717 C C . VAL A 1 89 ? 55.879 12.338 -1.807 1.00 33.12 89 VAL A C 1
ATOM 719 O O . VAL A 1 89 ? 55.959 13.554 -1.932 1.00 33.12 89 VAL A O 1
ATOM 722 N N . PHE A 1 90 ? 55.317 11.742 -0.761 1.00 29.55 90 PHE A N 1
ATOM 723 C CA . PHE A 1 90 ? 54.870 12.264 0.526 1.00 29.55 90 PHE A CA 1
ATOM 724 C C . PHE A 1 90 ? 55.967 13.018 1.299 1.00 29.55 90 PHE A C 1
ATOM 726 O O . PHE A 1 90 ? 57.029 12.448 1.514 1.00 29.55 90 PHE A O 1
ATOM 733 N N . ASP A 1 91 ? 55.673 14.207 1.838 1.00 28.66 91 ASP A N 1
ATOM 734 C CA . ASP A 1 91 ? 56.192 14.559 3.164 1.00 28.66 91 ASP A CA 1
ATOM 735 C C . ASP A 1 91 ? 55.331 15.605 3.888 1.00 28.66 91 ASP A C 1
ATOM 737 O O . ASP A 1 91 ? 54.765 16.524 3.291 1.00 28.66 91 ASP A O 1
ATOM 741 N N . THR A 1 92 ? 55.202 15.421 5.198 1.00 32.06 92 THR A N 1
ATOM 742 C CA . THR A 1 92 ? 54.498 16.316 6.136 1.00 32.06 92 THR A CA 1
ATOM 743 C C . THR A 1 92 ? 55.542 17.025 7.033 1.00 32.06 92 THR A C 1
ATOM 745 O O . THR A 1 92 ? 56.725 16.996 6.724 1.00 32.06 92 THR A O 1
ATOM 748 N N . PRO A 1 93 ? 55.167 17.760 8.094 1.00 53.34 93 PRO A N 1
ATOM 749 C CA . PRO A 1 93 ? 55.014 19.214 8.107 1.00 53.34 93 PRO A CA 1
ATOM 750 C C . PRO A 1 93 ? 56.037 19.915 9.031 1.00 53.34 93 PRO A C 1
ATOM 752 O O . PRO A 1 93 ? 56.535 19.314 9.978 1.00 53.34 93 PRO A O 1
ATOM 755 N N . ALA A 1 94 ? 56.294 21.219 8.860 1.00 29.52 94 ALA A N 1
ATOM 756 C CA . ALA A 1 94 ? 57.065 21.972 9.860 1.00 29.52 94 ALA A CA 1
ATOM 757 C C . ALA A 1 94 ? 56.870 23.500 9.803 1.00 29.52 94 ALA A C 1
ATOM 759 O O . ALA A 1 94 ? 57.204 24.137 8.814 1.00 29.52 94 ALA A O 1
ATOM 760 N N . TYR A 1 95 ? 56.373 24.037 10.927 1.00 30.58 95 TYR A N 1
ATOM 761 C CA . TYR A 1 95 ? 56.630 25.353 11.545 1.00 30.58 95 TYR A CA 1
ATOM 762 C C . TYR A 1 95 ? 56.529 26.619 10.662 1.00 30.58 95 TYR A C 1
ATOM 764 O O . TYR A 1 95 ? 57.384 26.925 9.847 1.00 30.58 95 TYR A O 1
ATOM 772 N N . ALA A 1 96 ? 55.423 27.365 10.753 1.00 34.19 96 ALA A N 1
ATOM 773 C CA . ALA A 1 96 ? 55.197 28.460 11.712 1.00 34.19 96 ALA A CA 1
ATOM 774 C C . ALA A 1 96 ? 56.072 29.701 11.466 1.00 34.19 96 ALA A C 1
ATOM 776 O O . ALA A 1 96 ? 57.215 29.700 11.880 1.00 34.19 96 ALA A O 1
ATOM 777 N N . HIS A 1 97 ? 55.485 30.769 10.907 1.00 32.69 97 HIS A N 1
ATOM 778 C CA . HIS A 1 97 ? 55.722 32.178 11.269 1.00 32.69 97 HIS A CA 1
ATOM 779 C C . HIS A 1 97 ? 54.597 33.051 10.665 1.00 32.69 97 HIS A C 1
ATOM 781 O O . HIS A 1 97 ? 54.372 33.040 9.459 1.00 32.69 97 HIS A O 1
ATOM 787 N N . GLY A 1 98 ? 53.863 33.782 11.515 1.00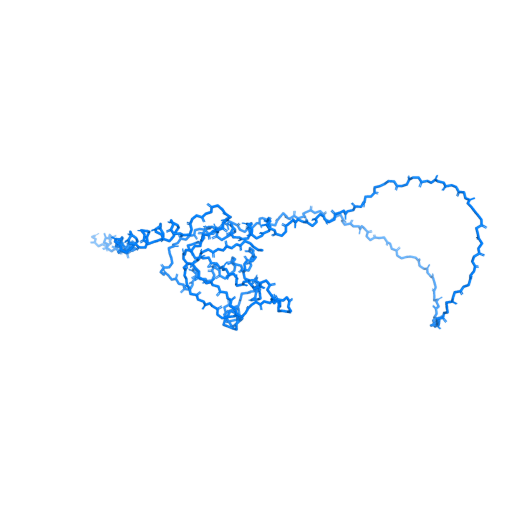 29.91 98 GLY A N 1
ATOM 788 C CA . GLY A 1 98 ? 53.055 34.947 11.104 1.00 29.91 98 GLY A CA 1
ATOM 789 C C . GLY A 1 98 ? 53.946 36.186 10.864 1.00 29.91 98 GLY A C 1
ATOM 790 O O . GLY A 1 98 ? 55.158 36.059 11.045 1.00 29.91 98 GLY A O 1
ATOM 791 N N . PRO A 1 99 ? 53.411 37.386 10.529 1.00 41.59 99 PRO A N 1
ATOM 792 C CA . PRO A 1 99 ? 52.154 37.931 11.049 1.00 41.59 99 PRO A CA 1
ATOM 793 C C . PRO A 1 99 ? 51.222 38.612 10.015 1.00 41.59 99 PRO A C 1
ATOM 795 O O . PRO A 1 99 ? 51.471 38.674 8.818 1.00 41.59 99 PRO A O 1
ATOM 798 N N . ALA A 1 100 ? 50.103 39.087 10.563 1.00 31.80 100 ALA A N 1
ATOM 799 C CA . ALA A 1 100 ? 48.917 39.697 9.975 1.00 31.80 100 ALA A CA 1
ATOM 800 C C . ALA A 1 100 ? 49.118 40.804 8.922 1.00 31.80 100 ALA A C 1
ATOM 802 O O . ALA A 1 100 ? 50.002 41.645 9.049 1.00 31.80 100 ALA A O 1
ATOM 803 N N . THR A 1 101 ? 48.171 40.905 7.980 1.00 31.97 101 THR A N 1
ATOM 804 C CA . THR A 1 101 ? 47.309 42.092 7.758 1.00 31.97 101 THR A CA 1
ATOM 805 C C . THR A 1 101 ? 46.277 41.828 6.650 1.00 31.97 101 THR A C 1
ATOM 807 O O . THR A 1 101 ? 46.448 40.939 5.827 1.00 31.97 101 THR A O 1
ATOM 810 N N . ALA A 1 102 ? 45.220 42.648 6.648 1.00 33.03 102 ALA A N 1
ATOM 811 C CA . ALA A 1 102 ? 44.140 42.767 5.662 1.00 33.03 102 ALA A CA 1
ATOM 812 C C . ALA A 1 102 ? 42.919 41.849 5.853 1.00 33.03 102 ALA A C 1
ATOM 814 O O . ALA A 1 102 ? 42.722 40.824 5.206 1.00 33.03 102 ALA A O 1
ATOM 815 N N . ALA A 1 103 ? 42.030 42.333 6.721 1.00 34.53 103 ALA A N 1
ATOM 816 C CA . ALA A 1 103 ? 40.607 42.058 6.661 1.00 34.53 103 ALA A CA 1
ATOM 817 C C . ALA A 1 103 ? 40.055 42.402 5.265 1.00 34.53 103 ALA A C 1
ATOM 819 O O . ALA A 1 103 ? 40.070 43.560 4.853 1.00 34.53 103 ALA A O 1
ATOM 820 N N . ALA A 1 104 ? 39.519 41.403 4.570 1.00 34.75 104 ALA A N 1
ATOM 821 C CA . ALA A 1 104 ? 38.602 41.600 3.459 1.00 34.75 104 ALA A CA 1
ATOM 822 C C . ALA A 1 104 ? 37.387 40.711 3.712 1.00 34.75 104 ALA A C 1
ATOM 824 O O . ALA A 1 104 ? 37.467 39.485 3.705 1.00 34.75 104 ALA A O 1
ATOM 825 N N . ALA A 1 105 ? 36.270 41.361 4.018 1.00 39.50 105 ALA A N 1
ATOM 826 C CA . ALA A 1 105 ? 34.979 40.735 4.198 1.00 39.50 105 ALA A CA 1
ATOM 827 C C . ALA A 1 105 ? 34.489 40.165 2.859 1.00 39.50 105 ALA A C 1
ATOM 829 O O . ALA A 1 105 ? 34.090 40.913 1.971 1.00 39.50 105 ALA A O 1
ATOM 830 N N . TYR A 1 106 ? 34.469 38.842 2.734 1.00 38.38 106 TYR A N 1
ATOM 831 C CA . TYR A 1 106 ? 33.640 38.139 1.757 1.00 38.38 106 TYR A CA 1
ATOM 832 C C . TYR A 1 106 ? 32.462 37.520 2.506 1.00 38.38 106 TYR A C 1
ATOM 834 O O . TYR A 1 106 ? 32.549 36.464 3.134 1.00 38.38 106 TYR A O 1
ATOM 842 N N . GLY A 1 107 ? 31.347 38.244 2.483 1.00 33.84 107 GLY A N 1
ATOM 843 C CA . GLY A 1 107 ? 30.048 37.680 2.801 1.00 33.84 107 GLY A CA 1
ATOM 844 C C . GLY A 1 107 ? 29.542 36.800 1.658 1.00 33.84 107 GLY A C 1
ATOM 845 O O . GLY A 1 107 ? 29.801 37.089 0.495 1.00 33.84 107 GLY A O 1
ATOM 846 N N . LEU A 1 108 ? 28.715 35.815 2.036 1.00 35.34 108 LEU A N 1
ATOM 847 C CA . LEU A 1 108 ? 27.727 35.117 1.195 1.00 35.34 108 LEU A CA 1
ATOM 848 C C . LEU A 1 108 ? 28.320 34.094 0.191 1.00 35.34 108 LEU A C 1
ATOM 850 O O . LEU A 1 108 ? 29.187 34.410 -0.598 1.00 35.34 108 LEU A O 1
ATOM 854 N N . ALA A 1 109 ? 27.914 32.825 0.122 1.00 36.19 109 ALA A N 1
ATOM 855 C CA . ALA A 1 109 ? 26.678 32.188 0.542 1.00 36.19 109 ALA A CA 1
ATOM 856 C C . ALA A 1 109 ? 26.966 30.770 1.063 1.00 36.19 109 ALA A C 1
ATOM 858 O O . ALA A 1 109 ? 27.364 29.872 0.326 1.00 36.19 109 ALA A O 1
ATOM 859 N N . LYS A 1 110 ? 26.696 30.538 2.350 1.00 39.91 110 LYS A N 1
ATOM 860 C CA . LYS A 1 110 ? 26.552 29.186 2.887 1.00 39.91 110 LYS A CA 1
ATOM 861 C C . LYS A 1 110 ? 25.228 28.658 2.347 1.00 39.91 110 LYS A C 1
ATOM 863 O O . LYS A 1 110 ? 24.177 29.010 2.884 1.00 39.91 110 LYS A O 1
ATOM 868 N N . THR A 1 111 ? 25.256 27.844 1.293 1.00 42.22 111 THR A N 1
ATOM 869 C CA . THR A 1 111 ? 24.112 27.008 0.913 1.00 42.22 111 THR A CA 1
ATOM 870 C C . THR A 1 111 ? 23.866 26.049 2.070 1.00 42.22 111 THR A C 1
ATOM 872 O O . THR A 1 111 ? 24.388 24.938 2.134 1.00 42.22 111 THR A O 1
ATOM 875 N N . ARG A 1 112 ? 23.114 26.524 3.065 1.00 39.41 112 ARG A N 1
ATOM 876 C CA . ARG A 1 112 ? 22.508 25.685 4.083 1.00 39.41 112 ARG A CA 1
ATOM 877 C C . ARG A 1 112 ? 21.508 24.846 3.312 1.00 39.41 112 ARG A C 1
ATOM 879 O O . ARG A 1 112 ? 20.395 25.297 3.059 1.00 39.41 112 ARG A O 1
ATOM 886 N N . SER A 1 113 ? 21.922 23.648 2.919 1.00 47.50 113 SER A N 1
ATOM 887 C CA . SER A 1 113 ? 21.015 22.548 2.629 1.00 47.50 113 SER A CA 1
ATOM 888 C C . SER A 1 113 ? 20.168 22.378 3.882 1.00 47.50 113 SER A C 1
ATOM 890 O O . SER A 1 113 ? 20.563 21.703 4.830 1.00 47.50 113 SER A O 1
ATOM 892 N N . ALA A 1 114 ? 19.067 23.127 3.948 1.00 47.50 114 ALA A N 1
ATOM 893 C CA . ALA A 1 114 ? 18.143 23.082 5.053 1.00 47.50 114 ALA A CA 1
ATOM 894 C C . ALA A 1 114 ? 17.656 21.642 5.097 1.00 47.50 114 ALA A C 1
ATOM 896 O O . ALA A 1 114 ? 16.971 21.178 4.181 1.00 47.50 114 ALA A O 1
ATOM 897 N N . SER A 1 115 ? 18.075 20.918 6.129 1.00 45.34 115 SER A N 1
ATOM 898 C CA . SER A 1 115 ? 17.536 19.620 6.474 1.00 45.34 115 SER A CA 1
ATOM 899 C C . SER A 1 115 ? 16.042 19.821 6.701 1.00 45.34 115 SER A C 1
ATOM 901 O O . SER A 1 115 ? 15.586 20.192 7.780 1.00 45.34 115 SER A O 1
ATOM 903 N N . ARG A 1 116 ? 15.252 19.659 5.632 1.00 48.62 116 ARG A N 1
ATOM 904 C CA . ARG A 1 116 ? 13.796 19.635 5.730 1.00 48.62 116 ARG A CA 1
ATOM 905 C C . ARG A 1 116 ? 13.465 18.585 6.794 1.00 48.62 116 ARG A C 1
ATOM 907 O O . ARG A 1 116 ? 13.952 17.458 6.671 1.00 48.62 116 ARG A O 1
ATOM 914 N N . PRO A 1 117 ? 12.680 18.924 7.829 1.00 46.66 117 PRO A N 1
ATOM 915 C CA . PRO A 1 117 ? 12.365 17.972 8.882 1.00 46.66 117 PRO A CA 1
ATOM 916 C C . PRO A 1 117 ? 11.726 16.734 8.249 1.00 46.66 117 PRO A C 1
ATOM 918 O O . PRO A 1 117 ? 10.784 16.852 7.460 1.00 46.66 117 PRO A O 1
ATOM 921 N N . ARG A 1 118 ? 12.261 15.547 8.571 1.00 51.38 118 ARG A N 1
ATOM 922 C CA . ARG A 1 118 ? 11.834 14.255 7.999 1.00 51.38 118 ARG A CA 1
ATOM 923 C C . ARG A 1 118 ? 10.315 14.036 8.100 1.00 51.38 118 ARG A C 1
ATOM 925 O O . ARG A 1 118 ? 9.739 13.424 7.206 1.00 51.38 118 ARG A O 1
ATOM 932 N N . SER A 1 119 ? 9.650 14.610 9.111 1.00 54.25 119 SER A N 1
ATOM 933 C CA . SER A 1 119 ? 8.189 14.518 9.265 1.00 54.25 119 SER A CA 1
ATOM 934 C C . SER A 1 119 ? 7.418 15.134 8.089 1.00 54.25 119 SER A C 1
ATOM 936 O O . SER A 1 119 ? 6.457 14.530 7.613 1.00 54.25 119 SER A O 1
ATOM 938 N N . ARG A 1 120 ? 7.876 16.275 7.544 1.00 53.97 120 ARG A N 1
ATOM 939 C CA . ARG A 1 120 ? 7.245 16.923 6.381 1.00 53.97 120 ARG A CA 1
ATOM 940 C C . ARG A 1 120 ? 7.380 16.095 5.105 1.00 53.97 120 ARG A C 1
ATOM 942 O O . ARG A 1 120 ? 6.483 16.157 4.275 1.00 53.97 120 ARG A O 1
ATOM 949 N N . ARG A 1 121 ? 8.470 15.329 4.946 1.00 58.66 121 ARG A N 1
ATOM 950 C CA . ARG A 1 121 ? 8.634 14.415 3.801 1.00 58.66 121 ARG A CA 1
ATOM 951 C C . ARG A 1 121 ? 7.635 13.261 3.869 1.00 58.66 121 ARG A C 1
ATOM 953 O O . ARG A 1 121 ? 6.856 13.125 2.940 1.00 58.66 121 ARG A O 1
ATOM 960 N N . SER A 1 122 ? 7.556 12.553 5.001 1.00 60.69 122 SER A N 1
ATOM 961 C CA . SER A 1 122 ? 6.635 11.406 5.138 1.00 60.69 122 SER A CA 1
ATOM 962 C C . SER A 1 122 ? 5.162 11.769 4.905 1.00 60.69 122 SER A C 1
ATOM 964 O O . SER A 1 122 ? 4.437 11.029 4.252 1.00 60.69 122 SER A O 1
ATOM 966 N N . SER A 1 123 ? 4.738 12.949 5.375 1.00 64.56 123 SER A N 1
ATOM 967 C CA . SER A 1 123 ? 3.383 13.463 5.142 1.00 64.56 123 SER A CA 1
ATOM 968 C C . SER A 1 123 ? 3.118 13.722 3.654 1.00 64.56 123 SER A C 1
ATOM 970 O O . SER A 1 123 ? 2.020 13.500 3.159 1.00 64.56 123 SER A O 1
ATOM 972 N N . ASN A 1 124 ? 4.130 14.181 2.916 1.00 71.62 124 ASN A N 1
ATOM 973 C CA . ASN A 1 124 ? 3.999 14.477 1.494 1.00 71.62 124 ASN A CA 1
ATOM 974 C C . ASN A 1 124 ? 4.005 13.210 0.626 1.00 71.62 124 ASN A C 1
ATOM 976 O O . ASN A 1 124 ? 3.324 13.177 -0.393 1.00 71.62 124 ASN A O 1
ATOM 980 N N . ASP A 1 125 ? 4.744 12.176 1.037 1.00 80.44 125 ASP A N 1
ATOM 981 C CA . ASP A 1 125 ? 4.808 10.905 0.311 1.00 80.44 125 ASP A CA 1
ATOM 982 C C . ASP A 1 125 ? 3.489 10.120 0.412 1.00 80.44 125 ASP A C 1
ATOM 984 O O . ASP A 1 125 ? 3.050 9.554 -0.584 1.00 80.44 125 ASP A O 1
ATOM 988 N N . MET A 1 126 ? 2.798 10.152 1.561 1.00 86.56 126 MET A N 1
ATOM 989 C CA . MET A 1 126 ? 1.450 9.566 1.671 1.00 86.56 126 MET A CA 1
ATOM 990 C C . MET A 1 126 ? 0.431 10.299 0.801 1.00 86.56 126 MET A C 1
ATOM 992 O O . MET A 1 126 ? -0.337 9.659 0.088 1.00 86.56 126 MET A O 1
ATOM 996 N N . ARG A 1 127 ? 0.485 11.637 0.771 1.00 86.50 127 ARG A N 1
ATOM 997 C CA . ARG A 1 127 ? -0.389 12.444 -0.096 1.00 86.50 127 ARG A CA 1
ATOM 998 C C . ARG A 1 127 ? -0.191 12.156 -1.582 1.00 86.50 127 ARG A C 1
ATOM 1000 O O . ARG A 1 127 ? -1.120 12.287 -2.372 1.00 86.50 127 ARG A O 1
ATOM 1007 N N . ALA A 1 128 ? 1.008 11.736 -1.988 1.00 88.00 128 ALA A N 1
ATOM 1008 C CA . ALA A 1 128 ? 1.269 11.340 -3.372 1.00 88.00 128 ALA A CA 1
ATOM 1009 C C . ALA A 1 128 ? 0.463 10.101 -3.800 1.00 88.00 128 ALA A C 1
ATOM 1011 O O . ALA A 1 128 ? 0.283 9.874 -4.996 1.00 88.00 128 ALA A O 1
ATOM 1012 N N . GLN A 1 129 ? -0.038 9.326 -2.838 1.00 92.88 129 GLN A N 1
ATOM 1013 C CA . GLN A 1 129 ? -0.857 8.145 -3.068 1.00 92.88 129 GLN A CA 1
ATOM 1014 C C . GLN A 1 129 ? -2.358 8.450 -2.957 1.00 92.88 129 GLN A C 1
ATOM 1016 O O . GLN A 1 129 ? -3.151 7.543 -3.182 1.00 92.88 129 GLN A O 1
ATOM 1021 N N . ASP A 1 130 ? -2.781 9.682 -2.619 1.00 91.06 130 ASP A N 1
ATOM 1022 C CA . ASP A 1 130 ? -4.186 10.070 -2.353 1.00 91.06 130 ASP A CA 1
ATOM 1023 C C . ASP A 1 130 ? -5.148 9.679 -3.476 1.00 91.06 130 ASP A C 1
ATOM 1025 O O . ASP A 1 130 ? -6.280 9.296 -3.201 1.00 91.06 130 ASP A O 1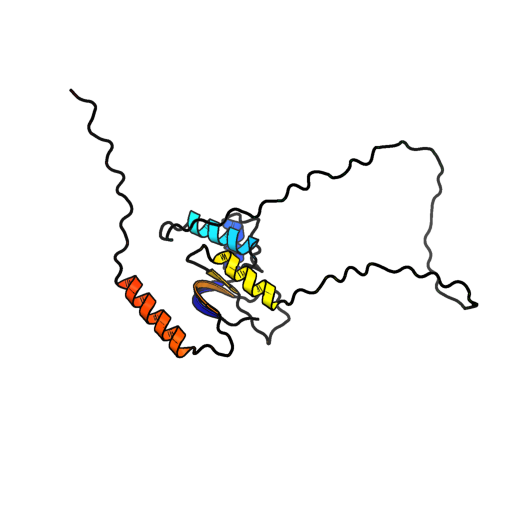
ATOM 1029 N N . TRP A 1 131 ? -4.666 9.698 -4.718 1.00 91.19 131 TRP A N 1
ATOM 1030 C CA . TRP A 1 131 ? -5.436 9.313 -5.894 1.00 91.19 131 TRP A CA 1
ATOM 1031 C C . TRP A 1 131 ? -5.837 7.839 -5.905 1.00 91.19 131 TRP A C 1
ATOM 1033 O O . TRP A 1 131 ? -6.872 7.528 -6.464 1.00 91.19 131 TRP A O 1
ATOM 1043 N N . SER A 1 132 ? -5.049 6.940 -5.315 1.00 93.75 132 SER A N 1
ATOM 1044 C CA . SER A 1 132 ? -5.304 5.501 -5.365 1.00 93.75 132 SER A CA 1
ATOM 1045 C C . SER A 1 132 ? -6.174 5.035 -4.197 1.00 93.75 132 SER A C 1
ATOM 1047 O O . SER A 1 132 ? -5.946 5.449 -3.061 1.00 93.75 132 SER A O 1
ATOM 1049 N N . VAL A 1 133 ? -7.108 4.109 -4.437 1.00 92.44 133 VAL A N 1
ATOM 1050 C CA . VAL A 1 133 ? -7.852 3.421 -3.363 1.00 92.44 133 VAL A CA 1
ATOM 1051 C C . VAL A 1 133 ? -6.951 2.586 -2.453 1.00 92.44 133 VAL A C 1
ATOM 1053 O O . VAL A 1 133 ? -7.216 2.468 -1.263 1.00 92.44 133 VAL A O 1
ATOM 1056 N N . VAL A 1 134 ? -5.860 2.049 -2.999 1.00 94.44 134 VAL A N 1
ATOM 1057 C CA . VAL A 1 134 ? -4.869 1.259 -2.268 1.00 94.44 134 VAL A CA 1
ATOM 1058 C C . VAL A 1 134 ? -3.645 2.120 -1.972 1.00 94.44 134 VAL A C 1
ATOM 1060 O O . VAL A 1 134 ? -3.180 2.873 -2.833 1.00 94.44 134 VAL A O 1
ATOM 1063 N N . LYS A 1 135 ? -3.107 1.995 -0.762 1.00 95.00 135 LYS A N 1
ATOM 1064 C CA . LYS A 1 135 ? -1.932 2.702 -0.253 1.00 95.00 135 LYS A CA 1
ATOM 1065 C C . LYS A 1 135 ? -0.811 1.721 0.071 1.00 95.00 135 LYS A C 1
ATOM 1067 O O . LYS A 1 135 ? -1.051 0.572 0.438 1.00 95.00 135 LYS A O 1
ATOM 1072 N N . LEU A 1 136 ? 0.419 2.201 -0.024 1.00 95.31 136 LEU A N 1
ATOM 1073 C CA . LEU A 1 136 ? 1.633 1.488 0.343 1.00 95.31 136 LEU A CA 1
ATOM 1074 C C . LEU A 1 136 ? 2.223 2.119 1.599 1.00 95.31 136 LEU A C 1
ATOM 1076 O O . LEU A 1 136 ? 2.507 3.319 1.621 1.00 95.31 136 LEU A O 1
ATOM 1080 N N . LEU A 1 137 ? 2.448 1.295 2.618 1.00 93.75 137 LEU A N 1
ATOM 1081 C CA . LEU A 1 137 ? 3.041 1.695 3.890 1.00 93.75 137 LEU A CA 1
ATOM 1082 C C . LEU A 1 137 ? 4.236 0.799 4.223 1.00 93.75 137 LEU A C 1
ATOM 1084 O O . LEU A 1 137 ? 4.239 -0.388 3.929 1.00 93.75 137 LEU A O 1
ATOM 1088 N N . GLU A 1 138 ? 5.253 1.350 4.870 1.00 90.56 138 GLU A N 1
ATOM 1089 C CA . GLU A 1 138 ? 6.428 0.621 5.336 1.00 90.56 138 GLU A CA 1
ATOM 1090 C C . GLU A 1 138 ? 6.340 0.384 6.832 1.00 90.56 138 GLU A C 1
ATOM 1092 O O . GLU A 1 138 ? 5.938 1.261 7.600 1.00 90.56 138 GLU A O 1
ATOM 1097 N N . GLU A 1 139 ? 6.763 -0.805 7.248 1.00 88.06 139 GLU A N 1
ATOM 1098 C CA . GLU A 1 139 ? 7.017 -1.061 8.653 1.00 88.06 139 GLU A CA 1
ATOM 1099 C C . GLU A 1 139 ? 8.197 -0.200 9.122 1.00 88.06 139 GLU A C 1
ATOM 1101 O O . GLU A 1 139 ? 9.190 -0.023 8.411 1.00 88.06 139 GLU A O 1
ATOM 1106 N N . TYR A 1 140 ? 8.087 0.333 10.335 1.00 83.69 140 TYR A N 1
ATOM 1107 C CA . TYR A 1 140 ? 9.148 1.081 10.993 1.00 83.69 140 TYR A CA 1
ATOM 1108 C C . TYR A 1 140 ? 9.308 0.561 12.418 1.00 83.69 140 TYR A C 1
ATOM 1110 O O . TYR A 1 140 ? 8.370 0.631 13.208 1.00 83.69 140 TYR A O 1
ATOM 1118 N N . ASP A 1 141 ? 10.505 0.078 12.743 1.00 80.44 141 ASP A N 1
ATOM 1119 C CA . ASP A 1 141 ? 10.903 -0.284 14.101 1.00 80.44 141 ASP A CA 1
ATOM 1120 C C . ASP A 1 141 ? 11.944 0.736 14.593 1.00 80.44 141 ASP A C 1
ATOM 1122 O O . ASP A 1 141 ? 13.009 0.844 13.980 1.00 80.44 141 ASP A O 1
ATOM 1126 N N . PRO A 1 142 ? 11.654 1.519 15.649 1.00 76.25 142 PRO A N 1
ATOM 1127 C CA . PRO A 1 142 ? 12.593 2.493 16.196 1.00 76.25 142 PRO A CA 1
ATOM 1128 C C . PRO A 1 142 ? 13.776 1.871 16.950 1.00 76.25 142 PRO A C 1
ATOM 1130 O O . PRO A 1 142 ? 14.760 2.578 17.168 1.00 76.25 142 PRO A O 1
ATOM 1133 N N . LEU A 1 143 ? 13.678 0.614 17.393 1.00 81.06 143 LEU A N 1
ATOM 1134 C CA . LEU A 1 143 ? 14.710 -0.039 18.208 1.00 81.06 143 LEU A CA 1
ATOM 1135 C C . LEU A 1 143 ? 15.818 -0.664 17.365 1.00 81.06 143 LEU A C 1
ATOM 1137 O O . LEU A 1 143 ? 16.924 -0.880 17.853 1.00 81.06 143 LEU A O 1
ATOM 1141 N N . ASN A 1 144 ? 15.532 -0.928 16.099 1.00 79.38 144 ASN A N 1
ATOM 1142 C CA . ASN A 1 144 ? 16.495 -1.442 15.150 1.00 79.38 144 ASN A CA 1
ATOM 1143 C C . ASN A 1 144 ? 16.890 -0.286 14.212 1.00 79.38 144 ASN A C 1
ATOM 1145 O O . ASN A 1 144 ? 16.038 0.353 13.599 1.00 79.38 144 ASN A O 1
ATOM 1149 N N . LEU A 1 145 ? 18.180 0.034 14.129 1.00 77.06 145 LEU A N 1
ATOM 1150 C CA . LEU A 1 145 ? 18.708 1.105 13.265 1.00 77.06 145 LEU A CA 1
ATOM 1151 C C . LEU A 1 145 ? 19.683 0.578 12.203 1.00 77.06 145 LEU A C 1
ATOM 1153 O O . LEU A 1 145 ? 20.130 1.352 11.357 1.00 77.06 145 LEU A O 1
ATOM 1157 N N . ASP A 1 146 ? 19.986 -0.720 12.240 1.00 77.44 146 ASP A N 1
ATOM 1158 C CA . ASP A 1 146 ? 21.000 -1.352 11.393 1.00 77.44 146 ASP A CA 1
ATOM 1159 C C . ASP A 1 146 ? 20.437 -1.742 10.021 1.00 77.44 146 ASP A C 1
ATOM 1161 O O . ASP A 1 146 ? 21.138 -1.723 9.008 1.00 77.44 146 ASP A O 1
ATOM 1165 N N . GLU A 1 147 ? 19.149 -2.080 9.966 1.00 76.38 147 GLU A N 1
ATOM 1166 C CA . GLU A 1 147 ? 18.483 -2.450 8.721 1.00 76.38 147 GLU A CA 1
ATOM 1167 C C . GLU A 1 147 ? 18.031 -1.218 7.930 1.00 76.38 147 GLU A C 1
ATOM 1169 O O . GLU A 1 147 ? 17.291 -0.361 8.416 1.00 76.38 147 GLU A O 1
ATOM 1174 N N . VAL A 1 148 ? 18.428 -1.178 6.656 1.00 70.19 148 VAL A N 1
ATOM 1175 C CA . VAL A 1 148 ? 18.049 -0.121 5.705 1.00 70.19 148 VAL A CA 1
ATOM 1176 C C . VAL A 1 148 ? 16.560 -0.189 5.345 1.00 70.19 148 VAL A C 1
ATOM 1178 O O . VAL A 1 148 ? 15.944 0.846 5.104 1.00 70.19 148 VAL A O 1
ATOM 1181 N N . SER A 1 149 ? 15.977 -1.392 5.319 1.00 78.88 149 SER A N 1
ATOM 1182 C CA . SER A 1 149 ? 14.547 -1.609 5.102 1.00 78.88 149 SER A CA 1
ATOM 1183 C C . SER A 1 149 ? 14.037 -2.731 6.003 1.00 78.88 149 SER A C 1
ATOM 1185 O O . SER A 1 149 ? 14.735 -3.713 6.258 1.00 78.88 149 SER A O 1
ATOM 1187 N N . ARG A 1 150 ? 12.800 -2.585 6.487 1.00 83.75 150 ARG A N 1
ATOM 1188 C CA . ARG A 1 150 ? 12.148 -3.630 7.276 1.00 83.75 150 ARG A CA 1
ATOM 1189 C C . ARG A 1 150 ? 11.713 -4.798 6.391 1.00 83.75 150 ARG A C 1
ATOM 1191 O O . ARG A 1 150 ? 11.394 -4.587 5.208 1.00 83.75 150 ARG A O 1
ATOM 1198 N N . PRO A 1 151 ? 11.626 -6.016 6.962 1.00 87.94 151 PRO A N 1
ATOM 1199 C CA . PRO A 1 151 ? 11.225 -7.211 6.227 1.00 87.94 151 PRO A CA 1
ATOM 1200 C C . PRO A 1 151 ? 9.813 -7.120 5.643 1.00 87.94 151 PRO A C 1
ATOM 1202 O O . PRO A 1 151 ? 9.489 -7.892 4.736 1.00 87.94 151 PRO A O 1
ATOM 1205 N N . TYR A 1 152 ? 8.996 -6.173 6.108 1.00 91.56 152 TYR A N 1
ATOM 1206 C CA . TYR A 1 152 ? 7.621 -6.030 5.674 1.00 91.56 152 TYR A CA 1
ATOM 1207 C C . TYR A 1 152 ? 7.264 -4.606 5.257 1.00 91.56 152 TYR A C 1
ATOM 1209 O O . TYR A 1 152 ? 7.788 -3.602 5.745 1.00 91.56 152 TYR A O 1
ATOM 1217 N N . ALA A 1 153 ? 6.323 -4.557 4.331 1.00 94.12 153 ALA A N 1
ATOM 1218 C CA . ALA A 1 153 ? 5.514 -3.402 4.015 1.00 94.12 153 ALA A CA 1
ATOM 1219 C C . ALA A 1 153 ? 4.040 -3.830 4.063 1.00 94.12 153 ALA A C 1
ATOM 1221 O O . ALA A 1 153 ? 3.728 -5.002 4.289 1.00 94.12 153 ALA A O 1
ATOM 1222 N N . TYR A 1 154 ? 3.135 -2.893 3.845 1.00 95.38 154 TYR A N 1
ATOM 1223 C CA . TYR A 1 154 ? 1.702 -3.125 3.839 1.00 95.38 154 TYR A CA 1
ATOM 1224 C C . TYR A 1 154 ? 1.102 -2.543 2.569 1.00 95.38 154 TYR A C 1
ATOM 1226 O O . TYR A 1 154 ? 1.480 -1.454 2.129 1.00 95.38 154 TYR A O 1
ATOM 1234 N N . VAL A 1 155 ? 0.161 -3.289 2.007 1.00 95.88 155 VAL A N 1
ATOM 1235 C CA . VAL A 1 155 ? -0.742 -2.832 0.956 1.00 95.88 155 VAL A CA 1
ATOM 1236 C C . VAL A 1 155 ? -2.104 -2.693 1.618 1.00 95.88 155 VAL A C 1
ATOM 1238 O O . VAL A 1 155 ? -2.650 -3.681 2.109 1.00 95.88 155 VAL A O 1
ATOM 1241 N N . ALA A 1 156 ? -2.595 -1.463 1.702 1.00 95.44 156 ALA A N 1
ATOM 1242 C CA . ALA A 1 156 ? -3.713 -1.097 2.557 1.00 95.44 156 ALA A CA 1
ATOM 1243 C C . ALA A 1 156 ? -4.834 -0.425 1.767 1.00 95.44 156 ALA A C 1
ATOM 1245 O O . ALA A 1 156 ? -4.585 0.505 1.007 1.00 95.44 156 ALA A O 1
ATOM 1246 N N . ASP A 1 157 ? -6.066 -0.871 1.967 1.00 92.44 157 ASP A N 1
ATOM 1247 C CA . ASP A 1 157 ? -7.293 -0.225 1.481 1.00 92.44 157 ASP A CA 1
ATOM 1248 C C . ASP A 1 157 ? -7.791 0.862 2.454 1.00 92.44 157 ASP A C 1
ATOM 1250 O O . ASP A 1 157 ? -8.468 1.815 2.057 1.00 92.44 157 ASP A O 1
ATOM 1254 N N . TYR A 1 158 ? -7.399 0.764 3.728 1.00 90.81 158 TYR A N 1
ATOM 1255 C CA . TYR A 1 158 ? -7.625 1.786 4.746 1.00 90.81 158 TYR A CA 1
ATOM 1256 C C . TYR A 1 158 ? -6.314 2.192 5.411 1.00 90.81 158 TYR A C 1
ATOM 1258 O O . TYR A 1 158 ? -5.571 1.352 5.919 1.00 90.81 158 TYR A O 1
ATOM 1266 N N . LEU A 1 159 ? -6.039 3.495 5.449 1.00 91.50 159 LEU A N 1
ATOM 1267 C CA . LEU A 1 159 ? -4.845 4.050 6.075 1.00 91.50 159 LEU A CA 1
ATOM 1268 C C . LEU A 1 159 ? -5.174 5.394 6.723 1.00 91.50 159 LEU A C 1
ATOM 1270 O O . LEU A 1 159 ? -5.519 6.351 6.031 1.00 91.50 159 LEU A O 1
ATOM 1274 N N . VAL A 1 160 ? -5.009 5.480 8.040 1.00 89.50 160 VAL A N 1
ATOM 1275 C CA . VAL A 1 160 ? -5.232 6.704 8.814 1.00 89.50 160 VAL A CA 1
ATOM 1276 C C . VAL A 1 160 ? -4.003 7.014 9.642 1.00 89.50 160 VAL A C 1
ATOM 1278 O O . VAL A 1 160 ? -3.460 6.158 10.338 1.00 89.50 160 VAL A O 1
ATOM 1281 N N . ARG A 1 161 ? -3.547 8.265 9.573 1.00 88.56 161 ARG A N 1
ATOM 1282 C CA . ARG A 1 161 ? -2.468 8.740 10.433 1.00 88.56 161 ARG A CA 1
ATOM 1283 C C . ARG A 1 161 ? -2.997 8.950 11.847 1.00 88.56 161 ARG A C 1
ATOM 1285 O O . ARG A 1 161 ? -3.940 9.707 12.048 1.00 88.56 161 ARG A O 1
ATOM 1292 N N . VAL A 1 162 ? -2.337 8.332 12.816 1.00 87.00 162 VAL A N 1
ATOM 1293 C CA . VAL A 1 162 ? -2.644 8.490 14.237 1.00 87.00 162 VAL A CA 1
ATOM 1294 C C . VAL A 1 162 ? -1.648 9.483 14.823 1.00 87.00 162 VAL A C 1
ATOM 1296 O O . VAL A 1 162 ? -0.463 9.182 14.987 1.00 87.00 162 VAL A O 1
ATOM 1299 N N . ASP A 1 163 ? -2.129 10.692 15.098 1.00 83.75 163 ASP A N 1
ATOM 1300 C CA . ASP A 1 163 ? -1.401 11.690 15.881 1.00 83.75 163 ASP A CA 1
ATOM 1301 C C . ASP A 1 163 ? -1.741 11.541 17.380 1.00 83.75 163 ASP A C 1
ATOM 1303 O O . ASP A 1 163 ? -2.616 10.767 17.762 1.00 83.75 163 ASP A O 1
ATOM 1307 N N . LEU A 1 164 ? -1.056 12.288 18.253 1.00 78.75 164 LEU A N 1
ATOM 1308 C CA . LEU A 1 164 ? -1.145 12.134 19.718 1.00 78.75 164 LEU A CA 1
ATOM 1309 C C . LEU A 1 164 ? -2.547 12.367 20.320 1.00 78.75 164 LEU A C 1
ATOM 1311 O O . LEU A 1 164 ? -2.772 12.006 21.470 1.00 78.75 164 LEU A O 1
ATOM 1315 N N . SER A 1 165 ? -3.469 12.986 19.581 1.00 79.88 165 SER A N 1
ATOM 1316 C CA . SER A 1 165 ? -4.823 13.327 20.039 1.00 79.88 165 SER A CA 1
ATOM 1317 C C . SER A 1 165 ? -5.925 12.448 19.443 1.00 79.88 165 SER A C 1
ATOM 1319 O O . SER A 1 165 ? -7.099 12.703 19.696 1.00 79.88 165 SER A O 1
ATOM 1321 N N . VAL A 1 166 ? -5.583 11.465 18.606 1.00 81.75 166 VAL A N 1
ATOM 1322 C CA . VAL A 1 166 ? -6.575 10.634 17.912 1.00 81.75 166 VAL A CA 1
ATOM 1323 C C . VAL A 1 166 ? -6.986 9.460 18.801 1.00 81.75 166 VAL A C 1
ATOM 1325 O O . VAL A 1 166 ? -6.138 8.701 19.271 1.00 81.75 166 VAL A O 1
ATOM 1328 N N . SER A 1 167 ? -8.294 9.290 19.012 1.00 87.38 167 SER A N 1
ATOM 1329 C CA . SER A 1 167 ? -8.842 8.112 19.688 1.00 87.38 167 SER A CA 1
ATOM 1330 C C . SER A 1 167 ? -8.823 6.912 18.741 1.00 87.38 167 SER A C 1
ATOM 1332 O O . SER A 1 167 ? -9.553 6.880 17.752 1.00 87.38 167 SER A O 1
ATOM 1334 N N . ILE A 1 168 ? -8.003 5.904 19.054 1.00 86.19 168 ILE A N 1
ATOM 1335 C CA . ILE A 1 168 ? -7.899 4.673 18.250 1.00 86.19 168 ILE A CA 1
ATOM 1336 C C . ILE A 1 168 ? -9.244 3.941 18.197 1.00 86.19 168 ILE A C 1
ATOM 1338 O O . ILE A 1 168 ? -9.617 3.428 17.150 1.00 86.19 168 ILE A O 1
ATOM 1342 N N . VAL A 1 169 ? -9.987 3.923 19.308 1.00 90.62 169 VAL A N 1
ATOM 1343 C CA . VAL A 1 169 ? -11.290 3.246 19.397 1.00 90.62 169 VAL A CA 1
ATOM 1344 C C . VAL A 1 169 ? -12.305 3.882 18.446 1.00 90.62 169 VAL A C 1
ATOM 1346 O O . VAL A 1 169 ? -13.029 3.171 17.758 1.00 90.62 169 VAL A O 1
ATOM 1349 N N . GLU A 1 170 ? -12.320 5.214 18.362 1.00 90.06 170 GLU A N 1
ATOM 1350 C CA . GLU A 1 170 ? -13.210 5.935 17.448 1.00 90.06 170 GLU A CA 1
ATOM 1351 C C . GLU A 1 170 ? -12.833 5.679 15.982 1.00 90.06 170 GLU A C 1
ATOM 1353 O O . GLU A 1 170 ? -13.703 5.432 15.152 1.00 90.06 170 GLU A O 1
ATOM 1358 N N . GLU A 1 171 ? -11.536 5.670 15.660 1.00 90.12 171 GLU A N 1
ATOM 1359 C CA . GLU A 1 171 ? -11.065 5.348 14.307 1.00 90.12 171 GLU A CA 1
ATOM 1360 C C . GLU A 1 171 ? -11.358 3.898 13.904 1.00 90.12 171 GLU A C 1
ATOM 1362 O O . GLU A 1 171 ? -11.722 3.640 12.756 1.00 90.12 171 GLU A O 1
ATOM 1367 N N . MET A 1 172 ? -11.255 2.951 14.841 1.00 88.94 172 MET A N 1
ATOM 1368 C CA . MET A 1 172 ? -11.664 1.563 14.612 1.00 88.94 172 MET A CA 1
ATOM 1369 C C . MET A 1 172 ? -13.167 1.464 14.343 1.00 88.94 172 MET A C 1
ATOM 1371 O O . MET A 1 172 ? -13.569 0.782 13.404 1.00 88.94 172 MET A O 1
ATOM 1375 N N . GLN A 1 173 ? -13.991 2.187 15.104 1.00 91.94 173 GLN A N 1
ATOM 1376 C CA . GLN A 1 173 ? -15.436 2.207 14.887 1.00 91.94 173 GLN A CA 1
ATOM 1377 C C . GLN A 1 173 ? -15.795 2.791 13.510 1.00 91.94 173 GLN A C 1
ATOM 1379 O O . GLN A 1 173 ? -16.575 2.189 12.773 1.00 91.94 173 GLN A O 1
ATOM 1384 N N . ARG A 1 174 ? -15.179 3.915 13.118 1.00 88.69 174 ARG A N 1
ATOM 1385 C CA . ARG A 1 174 ? -15.362 4.510 11.779 1.00 88.69 174 ARG A CA 1
ATOM 1386 C C . ARG A 1 174 ? -14.985 3.538 10.665 1.00 88.69 174 ARG A C 1
ATOM 1388 O O . ARG A 1 174 ? -15.670 3.465 9.646 1.00 88.69 174 ARG A O 1
ATOM 1395 N N . TYR A 1 175 ? -13.899 2.792 10.857 1.00 88.06 175 TYR A N 1
ATOM 1396 C CA . TYR A 1 175 ? -13.483 1.764 9.913 1.00 88.06 175 TYR A CA 1
ATOM 1397 C C . TYR A 1 175 ? -14.535 0.648 9.789 1.00 88.06 175 TYR A C 1
ATOM 1399 O O . TYR A 1 175 ? -14.928 0.306 8.676 1.00 88.06 175 TYR A O 1
ATOM 1407 N N . GLU A 1 176 ? -15.048 0.125 10.905 1.00 89.62 176 GLU A N 1
ATOM 1408 C CA . GLU A 1 176 ? -16.082 -0.921 10.903 1.00 89.62 176 GLU A CA 1
ATOM 1409 C C . GLU A 1 176 ? -17.392 -0.468 10.241 1.00 89.62 176 GLU A C 1
ATOM 1411 O O . GLU A 1 176 ? -17.999 -1.229 9.481 1.00 89.62 176 GLU A O 1
ATOM 1416 N N . GLU A 1 177 ? -17.818 0.772 10.494 1.00 91.06 177 GLU A N 1
ATOM 1417 C CA . GLU A 1 177 ? -18.994 1.380 9.861 1.00 91.06 177 GLU A CA 1
ATOM 1418 C C . GLU A 1 177 ? -18.815 1.497 8.343 1.00 91.06 177 GLU A C 1
ATOM 1420 O O . GLU A 1 177 ? -19.717 1.132 7.584 1.00 91.06 177 GLU A O 1
ATOM 1425 N N . ARG A 1 178 ? -17.629 1.923 7.890 1.00 86.62 178 ARG A N 1
ATOM 1426 C CA . ARG A 1 178 ? -17.297 1.995 6.464 1.00 86.62 178 ARG A CA 1
ATOM 1427 C C . ARG A 1 178 ? -17.300 0.617 5.804 1.00 86.62 178 ARG A C 1
ATOM 1429 O O . ARG A 1 178 ? -17.931 0.453 4.766 1.00 86.62 178 ARG A O 1
ATOM 1436 N N . VAL A 1 179 ? -16.642 -0.377 6.404 1.00 85.00 179 VAL A N 1
ATOM 1437 C CA . VAL A 1 179 ? -16.611 -1.754 5.871 1.00 85.00 179 VAL A CA 1
ATOM 1438 C C . VAL A 1 179 ? -18.018 -2.335 5.764 1.00 85.00 179 VAL A C 1
ATOM 1440 O O . VAL A 1 179 ? -18.321 -3.064 4.820 1.00 85.00 179 VAL A O 1
ATOM 1443 N N . ARG A 1 180 ? -18.891 -2.020 6.727 1.00 86.75 180 ARG A N 1
ATOM 1444 C CA . ARG A 1 180 ? -20.296 -2.431 6.686 1.00 86.75 180 ARG A CA 1
ATOM 1445 C C . ARG A 1 180 ? -21.033 -1.775 5.517 1.00 86.75 180 ARG A C 1
ATOM 1447 O O . ARG A 1 180 ? -21.652 -2.491 4.742 1.00 86.75 180 ARG A O 1
ATOM 1454 N N . ALA A 1 181 ? -20.901 -0.460 5.347 1.00 84.12 181 ALA A N 1
ATOM 1455 C CA . ALA A 1 181 ? -21.527 0.266 4.241 1.00 84.12 181 ALA A CA 1
ATOM 1456 C C . ALA A 1 181 ? -21.043 -0.217 2.859 1.00 84.12 181 ALA A C 1
ATOM 1458 O O . ALA A 1 181 ? -21.855 -0.416 1.955 1.00 84.12 181 ALA A O 1
ATOM 1459 N N . ASP A 1 182 ? -19.740 -0.470 2.703 1.00 78.31 182 ASP A N 1
ATOM 1460 C CA . ASP A 1 182 ? -19.169 -0.976 1.448 1.00 78.31 182 ASP A CA 1
ATOM 1461 C C . ASP A 1 182 ? -19.664 -2.404 1.137 1.00 78.31 182 ASP A C 1
ATOM 1463 O O . ASP A 1 182 ? -19.948 -2.708 -0.020 1.00 78.31 182 ASP A O 1
ATOM 1467 N N . ARG A 1 183 ? -19.853 -3.274 2.148 1.00 74.75 183 ARG A N 1
ATOM 1468 C CA . ARG A 1 183 ? -20.467 -4.610 1.959 1.00 74.75 183 ARG A CA 1
ATOM 1469 C C . ARG A 1 183 ? -21.922 -4.543 1.506 1.00 74.75 183 ARG A C 1
ATOM 1471 O O . ARG A 1 183 ? -22.362 -5.435 0.783 1.00 74.75 183 ARG A O 1
ATOM 1478 N N . ASP A 1 184 ? -22.648 -3.520 1.939 1.00 71.88 184 ASP A N 1
ATOM 1479 C CA . ASP A 1 184 ? -24.058 -3.325 1.600 1.00 71.88 184 ASP A CA 1
ATOM 1480 C C . ASP A 1 184 ? -24.241 -2.634 0.234 1.00 71.88 184 ASP A C 1
ATOM 1482 O O . ASP A 1 184 ? -25.353 -2.582 -0.297 1.00 71.88 184 ASP A O 1
ATOM 1486 N N . THR A 1 185 ? -23.155 -2.146 -0.378 1.00 66.25 185 THR A N 1
ATOM 1487 C CA . THR A 1 185 ? -23.175 -1.544 -1.714 1.00 66.25 185 THR A CA 1
ATOM 1488 C C . THR A 1 185 ? -22.979 -2.642 -2.771 1.00 66.25 185 THR A C 1
ATOM 1490 O O . THR A 1 185 ? -21.904 -3.242 -2.838 1.00 66.25 185 THR A O 1
ATOM 1493 N N . PRO A 1 186 ? -23.977 -2.957 -3.622 1.00 55.59 186 PRO A N 1
ATOM 1494 C CA . PRO A 1 186 ? -23.808 -3.975 -4.654 1.00 55.59 186 PRO A CA 1
ATOM 1495 C C . PRO A 1 186 ? -22.733 -3.533 -5.652 1.00 55.59 186 PRO A C 1
ATOM 1497 O O . PRO A 1 186 ? -22.728 -2.383 -6.095 1.00 55.59 186 PRO A O 1
ATOM 1500 N N . ALA A 1 187 ? -21.831 -4.449 -6.017 1.00 53.31 187 ALA A N 1
ATOM 1501 C CA . ALA A 1 187 ? -20.799 -4.208 -7.020 1.00 53.31 187 ALA A CA 1
ATOM 1502 C C . ALA A 1 187 ? -21.447 -3.689 -8.316 1.00 53.31 187 ALA A C 1
ATOM 1504 O O . ALA A 1 187 ? -22.169 -4.422 -8.996 1.00 53.31 187 ALA A O 1
ATOM 1505 N N . MET A 1 188 ? -21.230 -2.406 -8.625 1.00 50.66 188 MET A N 1
ATOM 1506 C CA . MET A 1 188 ? -21.714 -1.760 -9.845 1.00 50.66 188 MET A CA 1
ATOM 1507 C C . MET A 1 188 ? -21.236 -2.568 -11.050 1.00 50.66 188 MET A C 1
ATOM 1509 O O . MET A 1 188 ? -20.043 -2.662 -11.334 1.00 50.66 188 MET A O 1
ATOM 1513 N N . THR A 1 189 ? -22.189 -3.179 -11.744 1.00 49.22 189 THR A N 1
ATOM 1514 C CA . THR A 1 189 ? -21.972 -3.867 -13.011 1.00 49.22 189 THR A CA 1
ATOM 1515 C C . THR A 1 189 ? -21.493 -2.815 -14.008 1.00 49.22 189 THR A C 1
ATOM 1517 O O . THR A 1 189 ? -22.180 -1.818 -14.228 1.00 49.22 189 THR A O 1
ATOM 1520 N N . GLY A 1 190 ? -20.297 -3.000 -14.572 1.00 48.94 190 GLY A N 1
ATOM 1521 C CA . GLY A 1 190 ? -19.773 -2.112 -15.609 1.00 48.94 190 GLY A CA 1
ATOM 1522 C C . GLY A 1 190 ? -20.748 -1.978 -16.791 1.00 48.94 190 GLY A C 1
ATOM 1523 O O . GLY A 1 190 ? -21.600 -2.852 -16.986 1.00 48.94 190 GLY A O 1
ATOM 1524 N N . PRO A 1 191 ? -20.659 -0.891 -17.580 1.00 46.34 191 PRO A N 1
ATOM 1525 C CA . PRO A 1 191 ? -21.560 -0.673 -18.704 1.00 46.34 191 PRO A CA 1
ATOM 1526 C C . PRO A 1 191 ? -21.464 -1.851 -19.681 1.00 46.34 191 PRO A C 1
ATOM 1528 O O . PRO A 1 191 ? -20.397 -2.138 -20.220 1.00 46.34 191 PRO A O 1
ATOM 1531 N N . ARG A 1 192 ? -22.588 -2.548 -19.890 1.00 40.34 192 AR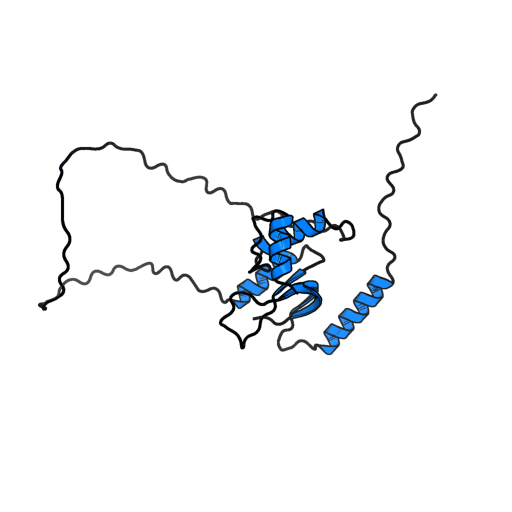G A N 1
ATOM 1532 C CA . ARG A 1 192 ? -22.739 -3.570 -20.931 1.00 40.34 192 ARG A CA 1
ATOM 1533 C C . ARG A 1 192 ? -22.574 -2.895 -22.289 1.00 40.34 192 ARG A C 1
ATOM 1535 O O . ARG A 1 192 ? -23.483 -2.222 -22.764 1.00 40.34 192 ARG A O 1
ATOM 1542 N N . SER A 1 193 ? -21.419 -3.067 -22.909 1.00 52.41 193 SER A N 1
ATOM 1543 C CA . SER A 1 193 ? -21.202 -2.753 -24.316 1.00 52.41 193 SER A CA 1
ATOM 1544 C C . SER A 1 193 ? -21.856 -3.830 -25.185 1.00 52.41 193 SER A C 1
ATOM 1546 O O . SER A 1 193 ? -21.164 -4.701 -25.690 1.00 52.41 193 SER A O 1
ATOM 1548 N N . ASP A 1 194 ? -23.181 -3.770 -25.322 1.00 50.72 194 ASP A N 1
ATOM 1549 C CA . ASP A 1 194 ? -23.958 -4.506 -26.328 1.00 50.72 194 ASP A CA 1
ATOM 1550 C C . ASP A 1 194 ? -25.064 -3.582 -26.868 1.00 50.72 194 ASP A C 1
ATOM 1552 O O . ASP A 1 194 ? -26.244 -3.731 -26.569 1.00 50.72 194 ASP A O 1
ATOM 1556 N N . GLU A 1 195 ? -24.674 -2.578 -27.657 1.00 47.62 195 GLU A N 1
ATOM 1557 C CA . GLU A 1 195 ? -25.604 -1.824 -28.512 1.00 47.62 195 GLU A CA 1
ATOM 1558 C C . GLU A 1 195 ? -24.925 -1.453 -29.842 1.00 47.62 195 GLU A C 1
ATOM 1560 O O . GLU A 1 195 ? -24.780 -0.294 -30.211 1.00 47.62 195 GLU A O 1
ATOM 1565 N N . THR A 1 196 ? -24.431 -2.457 -30.571 1.00 47.53 196 THR A N 1
ATOM 1566 C CA . THR A 1 196 ? -24.056 -2.315 -31.992 1.00 47.53 196 THR A CA 1
ATOM 1567 C C . THR A 1 196 ? -24.509 -3.537 -32.788 1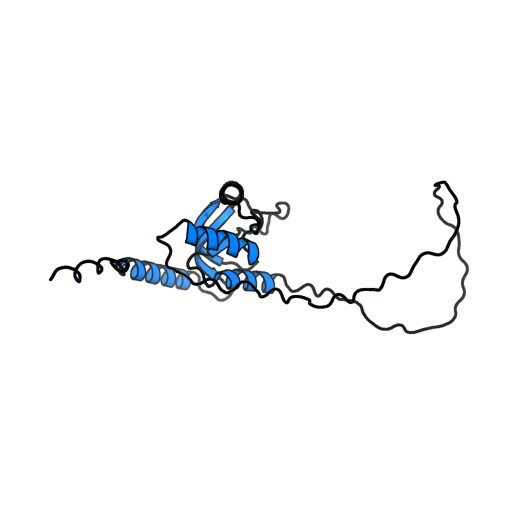.00 47.53 196 THR A C 1
ATOM 1569 O O . THR A 1 196 ? -23.708 -4.277 -33.347 1.00 47.53 196 THR A O 1
ATOM 1572 N N . ALA A 1 197 ? -25.823 -3.760 -32.855 1.00 50.88 197 ALA A N 1
ATOM 1573 C CA . ALA A 1 197 ? -26.410 -4.675 -33.834 1.00 50.88 197 ALA A CA 1
ATOM 1574 C C . ALA A 1 197 ? -27.895 -4.363 -34.096 1.00 50.88 197 ALA A C 1
ATOM 1576 O O . ALA A 1 197 ? -28.747 -5.072 -33.579 1.00 50.88 197 ALA A O 1
ATOM 1577 N N . GLN A 1 198 ? -28.212 -3.327 -34.891 1.00 46.06 198 GLN A N 1
ATOM 1578 C CA . GLN A 1 198 ? -29.390 -3.292 -35.792 1.00 46.06 198 GLN A CA 1
ATOM 1579 C C . GLN A 1 198 ? -29.533 -1.936 -36.506 1.00 46.06 198 GLN A C 1
ATOM 1581 O O . GLN A 1 198 ? -30.337 -1.096 -36.124 1.00 46.06 198 GLN A O 1
ATOM 1586 N N . ALA A 1 199 ? -28.765 -1.720 -37.576 1.00 44.16 199 ALA A N 1
ATOM 1587 C CA . ALA A 1 199 ? -29.082 -0.703 -38.587 1.00 44.16 199 ALA A CA 1
ATOM 1588 C C . ALA A 1 199 ? -28.344 -0.990 -39.908 1.00 44.16 199 ALA A C 1
ATOM 1590 O O . ALA A 1 199 ? -27.585 -0.161 -40.395 1.00 44.16 199 ALA A O 1
ATOM 1591 N N . ALA A 1 200 ? -28.507 -2.193 -40.466 1.00 45.91 200 ALA A N 1
ATOM 1592 C CA . ALA A 1 200 ? -28.071 -2.504 -41.832 1.00 45.91 200 ALA A CA 1
ATOM 1593 C C . ALA A 1 200 ? -28.787 -3.759 -42.358 1.00 45.91 200 ALA A C 1
ATOM 1595 O O . ALA A 1 200 ? -28.160 -4.795 -42.549 1.00 45.91 200 ALA A O 1
ATOM 1596 N N . ALA A 1 201 ? -30.109 -3.686 -42.525 1.00 44.75 201 ALA A N 1
ATOM 1597 C CA . ALA A 1 201 ? -30.872 -4.594 -43.388 1.00 44.75 201 ALA A CA 1
ATOM 1598 C C . ALA A 1 201 ? -32.316 -4.088 -43.534 1.00 44.75 201 ALA A C 1
ATOM 1600 O O . ALA A 1 201 ? -33.201 -4.591 -42.847 1.00 44.75 201 ALA A O 1
ATOM 1601 N N . VAL A 1 202 ? -32.531 -3.098 -44.406 1.00 44.47 202 VAL A N 1
ATOM 1602 C CA . VAL A 1 202 ? -33.741 -2.955 -45.239 1.00 44.47 202 VAL A CA 1
ATOM 1603 C C . VAL A 1 202 ? -33.315 -2.310 -46.551 1.00 44.47 202 VAL A C 1
ATOM 1605 O O . VAL A 1 202 ? -32.592 -1.292 -46.473 1.00 44.47 202 VAL A O 1
#

Foldseek 3Di:
DFDKDFDFDKDFLVVLVVVCVVLVQPQADSQDCLALSNVVSVLVVCVVPPVLFPDFDQDPDPPPPPPPDPDPPDDDDDDDDDDDDDDDDDDDDDDDDDDDDDDDDDDDDDPPPPPPPVVVRSVVSQVSCVRGLKGKAFDDDPVDDPDSGDRIIGTGSDMDTDDPPDDPVVVVVVVVVVVVVVVVDPDPDPDPPDDPDDDPDD

Secondary structure (DSSP, 8-state):
--EEEEEEEEEEHHHHHHHHHHTT-TT-BTTB-SSHHHHHHHHHHHHHH-TTSPP--PPPPP-------------------------------------------------------HHHHHHHHHHTTTTSSSEEEE---SS--S-SS-SEEEEEEEEEEE-TT--HHHHHHHHHHHHHHHHHS---PPP-------SS--